Protein AF-A0A4W3GT54-F1 (afdb_monomer_lite)

Sequence (205 aa):
MPGLLLIYSSIFSCVSPTPPCCLQGRFTIAAKHHISIAEIYETELVDVEKAIAHYEQAADYYKGEESNSSANKCLLKVATYAAQLEQYPKAIEIYEQVGTSAMDSPLLKYSAKEYFFKASLCHFCVDMLNAKFAVSKYEEMFPAFSDSRECKLVKKLLDACEEQNVEGYTDAVKEYDSISRLDQWLTTMLLRIKKTIQGEESDLR

Radius of gyration: 20.83 Å; chains: 1; bounding box: 63×29×58 Å

pLDDT: mean 74.89, std 14.96, range [34.09, 90.31]

Structure (mmCIF, N/CA/C/O backbone):
data_AF-A0A4W3GT54-F1
#
_entry.id   AF-A0A4W3GT54-F1
#
loop_
_atom_site.group_PDB
_atom_site.id
_atom_site.type_symbol
_atom_site.label_atom_id
_atom_site.label_alt_id
_atom_site.label_comp_id
_atom_site.label_asym_id
_atom_site.label_entity_id
_atom_site.label_seq_id
_atom_site.pdbx_PDB_ins_code
_atom_site.Cartn_x
_atom_site.Cartn_y
_atom_site.Cartn_z
_atom_site.occupancy
_atom_site.B_iso_or_equiv
_atom_site.auth_seq_id
_atom_site.auth_comp_id
_atom_site.auth_asym_id
_atom_site.auth_atom_id
_atom_site.pdbx_PDB_model_num
ATOM 1 N N . MET A 1 1 ? -7.622 2.009 -37.680 1.00 49.84 1 MET A N 1
ATOM 2 C CA . MET A 1 1 ? -6.858 0.753 -37.516 1.00 49.84 1 MET A CA 1
ATOM 3 C C . MET A 1 1 ? -5.705 0.610 -38.539 1.00 49.84 1 MET A C 1
ATOM 5 O O . MET A 1 1 ? -5.741 -0.311 -39.343 1.00 49.84 1 MET A O 1
ATOM 9 N N . PRO A 1 2 ? -4.690 1.506 -38.546 1.00 44.78 2 PRO A N 1
ATOM 10 C CA . PRO A 1 2 ? -3.356 1.151 -39.074 1.00 44.78 2 PRO A CA 1
ATOM 11 C C . PRO A 1 2 ? -2.157 1.581 -38.188 1.00 44.78 2 PRO A C 1
ATOM 13 O O . PRO A 1 2 ? -1.011 1.424 -38.594 1.00 44.78 2 PRO A O 1
ATOM 16 N N . GLY A 1 3 ? -2.388 2.111 -36.979 1.00 40.22 3 GLY A N 1
ATOM 17 C CA . GLY A 1 3 ? -1.329 2.688 -36.128 1.00 40.22 3 GLY A CA 1
ATOM 18 C C . GLY A 1 3 ? -0.454 1.690 -35.352 1.00 40.22 3 GLY A C 1
ATOM 19 O O . GLY A 1 3 ? 0.675 2.025 -35.010 1.00 40.22 3 GLY A O 1
ATOM 20 N N . LEU A 1 4 ? -0.921 0.459 -35.106 1.00 44.69 4 LEU A N 1
ATOM 21 C CA . LEU A 1 4 ? -0.192 -0.519 -34.277 1.00 44.69 4 LEU A CA 1
ATOM 22 C C . LEU A 1 4 ? 0.917 -1.295 -35.013 1.00 44.69 4 LEU A C 1
ATOM 24 O O . LEU A 1 4 ? 1.769 -1.893 -34.363 1.00 44.69 4 LEU A O 1
ATOM 28 N N . LEU A 1 5 ? 0.951 -1.299 -36.350 1.00 43.69 5 LEU A N 1
ATOM 29 C CA . LEU A 1 5 ? 1.983 -2.049 -37.087 1.00 43.69 5 LEU A CA 1
ATOM 30 C C . LEU A 1 5 ? 3.320 -1.297 -37.214 1.00 43.69 5 LEU A C 1
ATOM 32 O O . LEU A 1 5 ? 4.361 -1.928 -37.395 1.00 43.69 5 LEU A O 1
ATOM 36 N N . LEU A 1 6 ? 3.327 0.034 -37.090 1.00 44.91 6 LEU A N 1
ATOM 37 C CA . LEU A 1 6 ? 4.546 0.836 -37.280 1.00 44.91 6 LEU A CA 1
ATOM 38 C C . LEU A 1 6 ? 5.491 0.801 -36.069 1.00 44.91 6 LEU A C 1
ATOM 40 O O . LEU A 1 6 ? 6.710 0.891 -36.233 1.00 44.91 6 LEU A O 1
ATOM 44 N N . ILE A 1 7 ? 4.951 0.574 -34.870 1.00 51.19 7 ILE A N 1
ATOM 45 C CA . ILE A 1 7 ? 5.757 0.352 -33.660 1.00 51.19 7 ILE A CA 1
ATOM 46 C C . ILE A 1 7 ? 6.496 -0.991 -33.738 1.00 51.19 7 ILE A C 1
ATOM 48 O O . ILE A 1 7 ? 7.686 -1.052 -33.439 1.00 51.19 7 ILE A O 1
ATOM 52 N N . TYR A 1 8 ? 5.846 -2.043 -34.247 1.00 46.09 8 TYR A N 1
ATOM 53 C CA . TYR A 1 8 ? 6.467 -3.365 -34.390 1.00 46.09 8 TYR A CA 1
ATOM 54 C C . TYR A 1 8 ? 7.606 -3.382 -35.425 1.00 46.09 8 TYR A C 1
ATOM 56 O O . TYR A 1 8 ? 8.627 -4.037 -35.218 1.00 46.09 8 TYR A O 1
ATOM 64 N N . SER A 1 9 ? 7.480 -2.608 -36.510 1.00 43.53 9 SER A N 1
ATOM 65 C CA . SER A 1 9 ? 8.521 -2.524 -37.546 1.00 43.53 9 SER A CA 1
ATOM 66 C C . SER A 1 9 ? 9.779 -1.777 -37.092 1.00 43.53 9 SER A C 1
ATOM 68 O O . SER A 1 9 ? 10.861 -2.057 -37.605 1.00 43.53 9 SER A O 1
ATOM 70 N N . SER A 1 10 ? 9.670 -0.850 -36.135 1.00 42.94 10 SER A N 1
ATOM 71 C CA . SER A 1 10 ? 10.832 -0.101 -35.628 1.00 42.94 10 SER A CA 1
ATOM 72 C C . SER A 1 10 ? 11.664 -0.908 -34.623 1.00 42.94 10 SER A C 1
ATOM 74 O O . SER A 1 10 ? 12.845 -0.631 -34.434 1.00 42.94 10 SER A O 1
ATOM 76 N N . ILE A 1 11 ? 11.077 -1.945 -34.017 1.00 48.00 11 ILE A N 1
ATOM 77 C CA . ILE A 1 11 ? 11.748 -2.826 -33.049 1.00 48.00 11 ILE A CA 1
ATOM 78 C C . ILE A 1 11 ? 12.651 -3.852 -33.762 1.00 48.00 11 ILE A C 1
ATOM 80 O O . ILE A 1 11 ? 13.679 -4.261 -33.223 1.00 48.00 11 ILE A O 1
ATOM 84 N N . PHE A 1 12 ? 12.327 -4.234 -35.002 1.00 38.94 12 PHE A N 1
ATOM 85 C CA . PHE A 1 12 ? 13.041 -5.302 -35.712 1.00 38.94 12 PHE A CA 1
ATOM 86 C C . PHE A 1 12 ? 14.372 -4.861 -36.356 1.00 38.94 12 PHE A C 1
ATOM 88 O O . PHE A 1 12 ? 15.206 -5.701 -36.685 1.00 38.94 12 PHE A O 1
ATOM 95 N N . SER A 1 13 ? 14.626 -3.554 -36.490 1.00 37.50 13 SER A N 1
ATOM 96 C CA . SER A 1 13 ? 15.838 -3.042 -37.156 1.00 37.50 13 SER A CA 1
ATOM 97 C C . SER A 1 13 ? 17.106 -3.024 -36.288 1.00 37.50 13 SER A C 1
ATOM 99 O O . SER A 1 13 ? 18.177 -2.705 -36.795 1.00 37.50 13 SER A O 1
ATOM 101 N N . CYS A 1 14 ? 17.032 -3.395 -35.005 1.00 40.72 14 CYS A N 1
ATOM 102 C CA . CYS A 1 14 ? 18.194 -3.411 -34.100 1.00 40.72 14 CYS A CA 1
ATOM 103 C C . CYS A 1 14 ? 18.928 -4.767 -34.025 1.00 40.72 14 CYS A C 1
ATOM 105 O O . CYS A 1 14 ? 19.858 -4.921 -33.229 1.00 40.72 14 CYS A O 1
ATOM 107 N N . VAL A 1 15 ? 18.550 -5.756 -34.846 1.00 46.75 15 VAL A N 1
ATOM 108 C CA . VAL A 1 15 ? 19.217 -7.069 -34.904 1.00 46.75 15 VAL A CA 1
ATOM 109 C C . VAL A 1 15 ? 20.235 -7.098 -36.049 1.00 46.75 15 VAL A C 1
ATOM 111 O O . VAL A 1 15 ? 20.037 -7.742 -37.074 1.00 46.75 15 VAL A O 1
ATOM 114 N N . SER A 1 16 ? 21.366 -6.415 -35.872 1.00 35.72 16 SER A N 1
ATOM 115 C CA . SER A 1 16 ? 22.585 -6.712 -36.639 1.00 35.72 16 SER A CA 1
ATOM 116 C C . SER A 1 16 ? 23.850 -6.565 -35.777 1.00 35.72 16 SER A C 1
ATOM 118 O O . SER A 1 16 ? 23.818 -5.849 -34.772 1.00 35.72 16 SER A O 1
ATOM 120 N N . PRO A 1 17 ? 24.935 -7.302 -36.092 1.00 63.94 17 PRO A N 1
ATOM 121 C CA . PRO A 1 17 ? 25.911 -7.759 -35.103 1.00 63.94 17 PRO A CA 1
ATOM 122 C C . PRO A 1 17 ? 27.222 -6.951 -35.106 1.00 63.94 17 PRO A C 1
ATOM 124 O O . PRO A 1 17 ? 27.783 -6.722 -36.172 1.00 63.94 17 PRO A O 1
ATOM 127 N N . THR A 1 18 ? 27.702 -6.540 -33.918 1.00 36.53 18 THR A N 1
ATOM 128 C CA . THR A 1 18 ? 29.094 -6.186 -33.478 1.00 36.53 18 THR A CA 1
ATOM 129 C C . THR A 1 18 ? 29.015 -5.273 -32.226 1.00 36.53 18 THR A C 1
ATOM 131 O O . THR A 1 18 ? 27.977 -4.632 -32.054 1.00 36.53 18 THR A O 1
ATOM 134 N N . PRO A 1 19 ? 30.049 -5.063 -31.372 1.00 46.09 19 PRO A N 1
ATOM 135 C CA . PRO A 1 19 ? 31.122 -5.895 -30.787 1.00 46.09 19 PRO A CA 1
ATOM 136 C C . PRO A 1 19 ? 30.880 -6.167 -29.253 1.00 46.09 19 PRO A C 1
ATOM 138 O O . PRO A 1 19 ? 29.883 -5.696 -28.702 1.00 46.09 19 PRO A O 1
ATOM 141 N N . PRO A 1 20 ? 31.732 -6.921 -28.511 1.00 47.66 20 PRO A N 1
ATOM 142 C CA . PRO A 1 20 ? 31.372 -7.538 -27.217 1.00 47.66 20 PRO A CA 1
ATOM 143 C C . PRO A 1 20 ? 31.549 -6.656 -25.957 1.00 47.66 20 PRO A C 1
ATOM 145 O O . PRO A 1 20 ? 31.826 -7.175 -24.880 1.00 47.66 20 PRO A O 1
ATOM 148 N N . CYS A 1 21 ? 31.346 -5.337 -26.047 1.00 34.69 21 CYS A N 1
ATOM 149 C CA . CYS A 1 21 ? 31.443 -4.424 -24.888 1.00 34.69 21 CYS A CA 1
ATOM 150 C C . CYS A 1 21 ? 30.111 -3.757 -24.484 1.00 34.69 21 CYS A C 1
ATOM 152 O O . CYS A 1 21 ? 30.090 -2.975 -23.542 1.00 34.69 21 CYS A O 1
ATOM 154 N N . CYS A 1 22 ? 28.994 -4.069 -25.155 1.00 37.41 22 CYS A N 1
ATOM 155 C CA . CYS A 1 22 ? 27.714 -3.356 -24.983 1.00 37.41 22 CYS A CA 1
ATOM 156 C C . CYS A 1 22 ? 26.544 -4.241 -24.503 1.00 37.41 22 CYS A C 1
ATOM 158 O O . CYS A 1 22 ? 25.382 -3.891 -24.710 1.00 37.41 22 CYS A O 1
ATOM 160 N N . LEU A 1 23 ? 26.807 -5.402 -23.892 1.00 44.38 23 LEU A N 1
ATOM 161 C CA . LEU A 1 23 ? 25.734 -6.294 -23.416 1.00 44.38 23 LEU A CA 1
ATOM 162 C C . LEU A 1 23 ? 25.108 -5.846 -22.083 1.00 44.38 23 LEU A C 1
ATOM 164 O O . LEU A 1 23 ? 23.959 -6.186 -21.823 1.00 44.38 23 LEU A O 1
ATOM 168 N N . GLN A 1 24 ? 25.797 -5.009 -21.300 1.00 46.78 24 GLN A N 1
ATOM 169 C CA . GLN A 1 24 ? 25.276 -4.437 -20.047 1.00 46.78 24 GLN A CA 1
ATOM 170 C C . GLN A 1 24 ? 24.216 -3.336 -20.245 1.00 46.78 24 GLN A C 1
ATOM 172 O O . GLN A 1 24 ? 23.637 -2.875 -19.275 1.00 46.78 24 GLN A O 1
ATOM 177 N N . GLY A 1 25 ? 23.953 -2.893 -21.481 1.00 50.66 25 GLY A N 1
ATOM 178 C CA . GLY A 1 25 ? 22.997 -1.812 -21.761 1.00 50.66 25 GLY A CA 1
ATOM 179 C C . GLY A 1 25 ? 21.639 -2.260 -22.312 1.00 50.66 25 GLY A C 1
ATOM 180 O O . GLY A 1 25 ? 20.758 -1.423 -22.482 1.00 50.66 25 GLY A O 1
ATOM 181 N N . ARG A 1 26 ? 21.450 -3.546 -22.643 1.00 57.22 26 ARG A N 1
ATOM 182 C CA . ARG A 1 26 ? 20.232 -4.015 -23.339 1.00 57.22 26 ARG A CA 1
ATOM 183 C C . ARG A 1 26 ? 19.066 -4.325 -22.401 1.00 57.22 26 ARG A C 1
ATOM 185 O O . ARG A 1 26 ? 17.921 -4.134 -22.808 1.00 57.22 26 ARG A O 1
ATOM 192 N N . PHE A 1 27 ? 19.334 -4.752 -21.168 1.00 65.88 27 PHE A N 1
ATOM 193 C CA . PHE A 1 27 ? 18.278 -5.092 -20.212 1.00 65.88 27 PHE A CA 1
ATOM 194 C C . PHE A 1 27 ? 17.582 -3.834 -19.673 1.00 65.88 27 PHE A C 1
ATOM 196 O O . PHE A 1 27 ? 16.354 -3.792 -19.693 1.00 65.88 27 PHE A O 1
ATOM 203 N N . THR A 1 28 ? 18.319 -2.749 -19.385 1.00 70.88 28 THR A N 1
ATOM 204 C CA . THR A 1 28 ? 17.683 -1.472 -18.995 1.00 70.88 28 THR A CA 1
ATOM 205 C C . THR A 1 28 ? 16.741 -0.911 -20.062 1.00 70.88 28 THR A C 1
ATOM 207 O O . THR A 1 28 ? 15.716 -0.311 -19.734 1.00 70.88 28 THR A O 1
ATOM 210 N N . ILE A 1 29 ? 17.075 -1.075 -21.346 1.00 79.19 29 ILE A N 1
ATOM 211 C CA . ILE A 1 29 ? 16.251 -0.601 -22.465 1.00 79.19 29 ILE A CA 1
ATOM 212 C C . ILE A 1 29 ? 14.999 -1.473 -22.594 1.00 79.19 29 ILE A C 1
ATOM 214 O O . ILE A 1 29 ? 13.896 -0.940 -22.683 1.00 79.19 29 ILE A O 1
ATOM 218 N N . ALA A 1 30 ? 15.147 -2.798 -22.523 1.00 78.69 30 ALA A N 1
ATOM 219 C CA . ALA A 1 30 ? 14.015 -3.723 -22.514 1.00 78.69 30 ALA A CA 1
ATOM 220 C C . ALA A 1 30 ? 13.066 -3.459 -21.330 1.00 78.69 30 ALA A C 1
ATOM 222 O O . ALA A 1 30 ? 11.857 -3.360 -21.526 1.00 78.69 30 ALA A O 1
ATOM 223 N N . ALA A 1 31 ? 13.602 -3.247 -20.124 1.00 82.31 31 ALA A N 1
ATOM 224 C CA . ALA A 1 31 ? 12.818 -2.927 -18.932 1.00 82.31 31 ALA A CA 1
ATOM 225 C C . ALA A 1 31 ? 12.032 -1.615 -19.091 1.00 82.31 31 ALA A C 1
ATOM 227 O O . ALA A 1 31 ? 10.847 -1.558 -18.765 1.00 82.31 31 ALA A O 1
ATOM 228 N N . LYS A 1 32 ? 12.651 -0.578 -19.671 1.00 85.12 32 LYS A N 1
ATOM 229 C CA . LYS A 1 32 ? 11.961 0.682 -19.998 1.00 85.12 32 LYS A CA 1
ATOM 230 C C . LYS A 1 32 ? 10.831 0.476 -21.002 1.00 85.12 32 LYS A C 1
ATOM 232 O O . LYS A 1 32 ? 9.766 1.052 -20.820 1.00 85.12 32 LYS A O 1
ATOM 237 N N . HIS A 1 33 ? 11.030 -0.358 -22.024 1.00 85.88 33 HIS A N 1
ATOM 238 C CA . HIS A 1 33 ? 9.958 -0.691 -22.962 1.00 85.88 33 HIS A CA 1
ATOM 239 C C . HIS A 1 33 ? 8.799 -1.406 -22.267 1.00 85.88 33 HIS A C 1
ATOM 241 O O . HIS A 1 33 ? 7.652 -1.056 -22.520 1.00 85.88 33 HIS A O 1
ATOM 247 N N . HIS A 1 34 ? 9.076 -2.342 -21.355 1.00 87.56 34 HIS A N 1
ATOM 248 C CA . HIS A 1 34 ? 8.033 -2.992 -20.561 1.00 87.56 34 HIS A CA 1
ATOM 249 C C . HIS A 1 34 ? 7.261 -2.007 -19.673 1.00 87.56 34 HIS A C 1
ATOM 251 O O . HIS A 1 34 ? 6.037 -2.099 -19.621 1.00 87.56 34 HIS A O 1
ATOM 257 N N . ILE A 1 35 ? 7.937 -1.032 -19.050 1.00 88.25 35 ILE A N 1
ATOM 258 C CA . ILE A 1 35 ? 7.269 0.048 -18.305 1.00 88.25 35 ILE A CA 1
ATOM 259 C C . ILE A 1 35 ? 6.364 0.866 -19.229 1.00 88.25 35 ILE A C 1
ATOM 261 O O . ILE A 1 35 ? 5.185 1.013 -18.937 1.00 88.25 35 ILE A O 1
ATOM 265 N N . SER A 1 36 ? 6.879 1.350 -20.363 1.00 87.50 36 SER A N 1
ATOM 266 C CA . SER A 1 36 ? 6.082 2.173 -21.282 1.00 87.50 36 SER A CA 1
ATOM 267 C C . SER A 1 36 ? 4.884 1.415 -21.853 1.00 87.50 36 SER A C 1
ATOM 269 O O . SER A 1 36 ? 3.812 1.988 -22.016 1.00 87.50 36 SER A O 1
ATOM 271 N N . ILE A 1 37 ? 5.041 0.117 -22.128 1.00 87.25 37 ILE A N 1
ATOM 272 C CA . ILE A 1 37 ? 3.934 -0.754 -22.529 1.00 87.25 37 ILE A CA 1
ATOM 273 C C . ILE A 1 37 ? 2.890 -0.830 -21.407 1.00 87.25 37 ILE A C 1
ATOM 275 O O . ILE A 1 37 ? 1.699 -0.705 -21.680 1.00 87.25 37 ILE A O 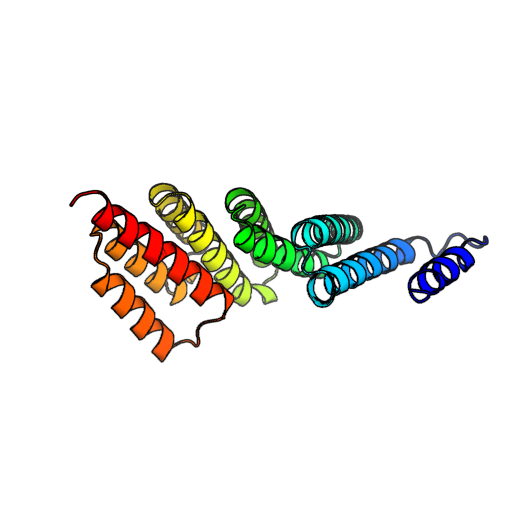1
ATOM 279 N N . ALA A 1 38 ? 3.314 -0.994 -20.152 1.00 86.44 38 ALA A N 1
ATOM 280 C CA . ALA A 1 38 ? 2.403 -1.027 -19.015 1.00 86.44 38 ALA A CA 1
ATOM 281 C C . ALA A 1 38 ? 1.667 0.314 -18.811 1.00 86.44 38 ALA A C 1
ATOM 283 O O . ALA A 1 38 ? 0.453 0.300 -18.629 1.00 86.44 38 ALA A O 1
ATOM 284 N N . GLU A 1 39 ? 2.346 1.456 -18.965 1.00 85.38 39 GLU A N 1
ATOM 285 C CA . GLU A 1 39 ? 1.735 2.798 -18.908 1.00 85.38 39 GLU A CA 1
ATOM 286 C C . GLU A 1 39 ? 0.672 3.010 -20.005 1.00 85.38 39 GLU A C 1
ATOM 288 O O . GLU A 1 39 ? -0.360 3.648 -19.773 1.00 85.38 39 GLU A O 1
ATOM 293 N N . ILE A 1 40 ? 0.883 2.435 -21.194 1.00 87.81 40 ILE A N 1
ATOM 294 C CA . ILE A 1 40 ? -0.113 2.421 -22.275 1.00 87.81 40 ILE A CA 1
ATOM 295 C C . ILE A 1 40 ? -1.318 1.559 -21.884 1.00 87.81 40 ILE A C 1
ATOM 297 O O . ILE A 1 40 ? -2.458 1.991 -22.051 1.00 87.81 40 ILE A O 1
ATOM 301 N N . TYR A 1 41 ? -1.094 0.364 -21.328 1.00 84.44 41 TYR A N 1
ATOM 302 C CA . TYR A 1 41 ? -2.190 -0.491 -20.858 1.00 84.44 41 TYR A CA 1
ATOM 303 C C . TYR A 1 41 ? -3.013 0.173 -19.748 1.00 84.44 41 TYR A C 1
ATOM 305 O O . TYR A 1 41 ? -4.230 0.004 -19.724 1.00 84.44 41 TYR A O 1
ATOM 313 N N . GLU A 1 42 ? -2.381 0.967 -18.881 1.00 77.69 42 GLU A N 1
ATOM 314 C CA . GLU A 1 42 ? -3.068 1.768 -17.862 1.00 77.69 42 GLU A CA 1
ATOM 315 C C . GLU A 1 42 ? -3.935 2.877 -18.470 1.00 77.69 42 GLU A C 1
ATOM 317 O O . GLU A 1 42 ? -5.064 3.086 -18.027 1.00 77.69 42 GLU A O 1
ATOM 322 N N . THR A 1 43 ? -3.408 3.597 -19.463 1.00 78.81 43 THR A N 1
ATOM 323 C CA . THR A 1 43 ? -4.022 4.839 -19.959 1.00 78.81 43 THR A CA 1
ATOM 324 C C . THR A 1 43 ? -5.031 4.594 -21.081 1.00 78.81 43 THR A C 1
ATOM 326 O O . THR A 1 43 ? -6.073 5.243 -21.124 1.00 78.81 43 THR A O 1
ATOM 329 N N . GLU A 1 44 ? -4.727 3.680 -22.006 1.00 74.88 44 GLU A N 1
ATOM 330 C CA . GLU A 1 44 ? -5.498 3.489 -23.242 1.00 74.88 44 GLU A CA 1
ATOM 331 C C . GLU A 1 44 ? -6.457 2.296 -23.180 1.00 74.88 44 GLU A C 1
ATOM 333 O O . GLU A 1 44 ? -7.544 2.359 -23.752 1.00 74.88 44 GLU A O 1
ATOM 338 N N . LEU A 1 45 ? -6.067 1.207 -22.509 1.00 65.31 45 LEU A N 1
ATOM 339 C CA . LEU A 1 45 ? -6.814 -0.060 -22.532 1.00 65.31 45 LEU A CA 1
ATOM 340 C C . LEU A 1 45 ? -7.494 -0.389 -21.195 1.00 65.31 45 LEU A C 1
ATOM 342 O O . LEU A 1 45 ? -8.410 -1.204 -21.172 1.00 65.31 45 LEU A O 1
ATOM 346 N N . VAL A 1 46 ? -7.077 0.261 -20.100 1.00 73.94 46 VAL A N 1
ATOM 347 C CA . VAL A 1 46 ? -7.561 0.040 -18.720 1.00 73.94 46 VAL A CA 1
ATOM 348 C C . VAL A 1 46 ? -7.468 -1.443 -18.298 1.00 73.94 46 VAL A C 1
ATOM 350 O O . VAL A 1 46 ? -8.156 -1.910 -17.394 1.00 73.94 46 VAL A O 1
ATOM 353 N N . ASP A 1 47 ? -6.570 -2.201 -18.934 1.00 80.81 47 ASP A N 1
ATOM 354 C CA . ASP A 1 47 ? -6.309 -3.616 -18.656 1.00 80.81 47 ASP A CA 1
ATOM 355 C C . ASP A 1 47 ? -5.243 -3.732 -17.552 1.00 80.81 47 ASP A C 1
ATOM 357 O O . ASP A 1 47 ? -4.053 -3.955 -17.802 1.00 80.81 47 ASP A O 1
ATOM 361 N N . VAL A 1 48 ? -5.676 -3.570 -16.301 1.00 81.19 48 VAL A N 1
ATOM 362 C CA . VAL A 1 48 ? -4.788 -3.524 -15.125 1.00 81.19 48 VAL A CA 1
ATOM 363 C C . VAL A 1 48 ? -4.044 -4.850 -14.902 1.00 81.19 48 VAL A C 1
ATOM 365 O O . VAL A 1 48 ? -2.880 -4.852 -14.504 1.00 81.19 48 VAL A O 1
ATOM 368 N N . GLU A 1 49 ? -4.664 -5.987 -15.220 1.00 84.19 49 GLU A N 1
ATOM 369 C CA . GLU A 1 49 ? -4.061 -7.320 -15.061 1.00 84.19 49 GLU A CA 1
ATOM 370 C C . GLU A 1 49 ? -2.827 -7.525 -15.952 1.00 84.19 49 GLU A C 1
ATOM 372 O O . GLU A 1 49 ? -1.796 -8.031 -15.505 1.00 84.19 49 GLU A O 1
ATOM 377 N N . LYS A 1 50 ? -2.898 -7.090 -17.216 1.00 84.69 50 LYS A N 1
ATOM 378 C CA . LYS A 1 50 ? -1.766 -7.191 -18.151 1.00 84.69 50 LYS A CA 1
ATOM 379 C C . LYS A 1 50 ? -0.670 -6.187 -17.816 1.00 84.69 50 LYS A C 1
ATOM 381 O O . LYS A 1 50 ? 0.510 -6.512 -17.948 1.00 84.69 50 LYS A O 1
ATOM 386 N N . ALA A 1 51 ? -1.046 -4.994 -17.350 1.00 85.56 51 ALA A N 1
ATOM 387 C CA . ALA A 1 51 ? -0.088 -3.995 -16.893 1.00 85.56 51 ALA A CA 1
ATOM 388 C C . ALA A 1 51 ? 0.768 -4.535 -15.732 1.00 85.56 51 ALA A C 1
ATOM 390 O O . ALA A 1 51 ? 1.990 -4.403 -15.764 1.00 85.56 51 ALA A O 1
ATOM 391 N N . ILE A 1 52 ? 0.153 -5.217 -14.758 1.00 88.50 52 ILE A N 1
ATOM 392 C CA . ILE A 1 52 ? 0.848 -5.871 -13.633 1.00 88.50 52 ILE A CA 1
ATOM 393 C C . ILE A 1 52 ? 1.901 -6.862 -14.131 1.00 88.50 52 ILE A C 1
ATOM 395 O O . ILE A 1 52 ? 3.053 -6.767 -13.715 1.00 88.50 52 ILE A O 1
ATOM 399 N N . ALA A 1 53 ? 1.542 -7.757 -15.056 1.00 88.56 53 ALA A N 1
ATOM 400 C CA . ALA A 1 53 ? 2.476 -8.752 -15.584 1.00 88.56 53 ALA A CA 1
ATOM 401 C C . ALA A 1 53 ? 3.696 -8.102 -16.264 1.00 88.56 53 ALA A C 1
ATOM 403 O O . ALA A 1 53 ? 4.834 -8.529 -16.060 1.00 88.56 53 ALA A O 1
ATOM 404 N N . HIS A 1 54 ? 3.480 -7.029 -17.032 1.00 89.38 54 HIS A N 1
ATOM 405 C CA . HIS A 1 54 ? 4.570 -6.281 -17.660 1.00 89.38 54 HIS A CA 1
ATOM 406 C C . HIS A 1 54 ? 5.434 -5.516 -16.649 1.00 89.38 54 HIS A C 1
ATOM 408 O O . HIS A 1 54 ? 6.656 -5.478 -16.808 1.00 89.38 54 HIS A O 1
ATOM 414 N N . TYR A 1 55 ? 4.841 -4.957 -15.593 1.00 89.94 55 TYR A N 1
ATOM 415 C CA . TYR A 1 55 ? 5.591 -4.309 -14.518 1.00 89.94 55 TYR A CA 1
ATOM 416 C C . TYR A 1 55 ? 6.396 -5.295 -13.664 1.00 89.94 55 TYR A C 1
ATOM 418 O O . TYR A 1 55 ? 7.515 -4.969 -13.272 1.00 89.94 55 TYR A O 1
ATOM 426 N N . GLU A 1 56 ? 5.870 -6.492 -13.391 1.00 89.12 56 GLU A N 1
ATOM 427 C CA . GLU A 1 56 ? 6.611 -7.559 -12.705 1.00 89.12 56 GLU A CA 1
ATOM 428 C C . GLU A 1 56 ? 7.818 -7.998 -13.530 1.00 89.12 56 GLU A C 1
ATOM 430 O O . GLU A 1 56 ? 8.926 -8.099 -13.007 1.00 89.12 56 GLU A O 1
ATOM 435 N N . GLN A 1 57 ? 7.629 -8.169 -14.840 1.00 88.19 57 GLN A N 1
ATOM 436 C CA . GLN A 1 57 ? 8.721 -8.521 -15.737 1.00 88.19 57 GLN A CA 1
ATOM 437 C C . GLN A 1 57 ? 9.777 -7.405 -15.816 1.00 88.19 57 GLN A C 1
ATOM 439 O O . GLN A 1 57 ? 10.974 -7.681 -15.778 1.00 88.19 57 GLN A O 1
ATOM 444 N N . ALA A 1 58 ? 9.356 -6.136 -15.851 1.00 87.00 58 ALA A N 1
ATOM 445 C CA . ALA A 1 58 ? 10.274 -5.001 -15.765 1.00 87.00 58 ALA A CA 1
ATOM 446 C C . ALA A 1 58 ? 11.055 -4.984 -14.439 1.00 87.00 58 ALA A C 1
ATOM 448 O O . ALA A 1 58 ? 12.253 -4.698 -14.436 1.00 87.00 58 ALA A O 1
ATOM 449 N N . ALA A 1 59 ? 10.402 -5.306 -13.318 1.00 87.94 59 ALA A N 1
ATOM 450 C CA . ALA A 1 59 ? 11.043 -5.367 -12.008 1.00 87.94 59 ALA A CA 1
ATOM 451 C C . ALA A 1 59 ? 12.107 -6.475 -11.930 1.00 87.94 59 ALA A C 1
ATOM 453 O O . ALA A 1 59 ? 13.179 -6.232 -11.376 1.00 87.94 59 ALA A O 1
ATOM 454 N N . ASP A 1 60 ? 11.849 -7.647 -12.519 1.00 88.06 60 ASP A N 1
ATOM 455 C CA . ASP A 1 60 ? 12.818 -8.749 -12.588 1.00 88.06 60 ASP A CA 1
ATOM 456 C C . ASP A 1 60 ? 14.068 -8.358 -13.394 1.00 88.06 60 ASP A C 1
ATOM 458 O O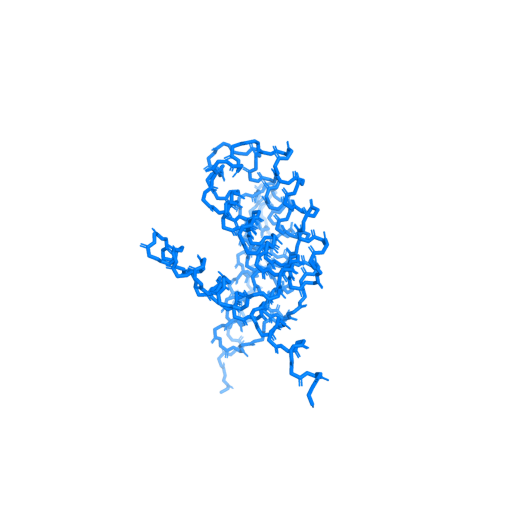 . ASP A 1 60 ? 15.193 -8.534 -12.920 1.00 88.06 60 ASP A O 1
ATOM 462 N N . TYR A 1 61 ? 13.885 -7.692 -14.543 1.00 87.44 61 TYR A N 1
ATOM 463 C CA . TYR A 1 61 ? 15.004 -7.150 -15.320 1.00 87.44 61 TYR A CA 1
ATOM 464 C C . TYR A 1 61 ? 15.845 -6.150 -14.512 1.00 87.44 61 TYR A C 1
ATOM 466 O O . TYR A 1 61 ? 17.071 -6.255 -14.500 1.00 87.44 61 TYR A O 1
ATOM 474 N N . TYR A 1 62 ? 15.213 -5.220 -13.782 1.00 86.81 62 TYR A N 1
ATOM 475 C CA . TYR A 1 62 ? 15.948 -4.272 -12.934 1.00 86.81 62 TYR A CA 1
ATOM 476 C C . TYR A 1 62 ? 16.658 -4.934 -11.754 1.00 86.81 62 TYR A C 1
ATOM 478 O O . TYR A 1 62 ? 17.723 -4.466 -11.349 1.00 86.81 62 TYR A O 1
ATOM 486 N N . LYS A 1 63 ? 16.089 -6.010 -11.204 1.00 84.44 63 LYS A N 1
ATOM 487 C CA . LYS A 1 63 ? 16.706 -6.781 -10.124 1.00 84.44 63 LYS A CA 1
ATOM 488 C C . LYS A 1 63 ? 17.938 -7.543 -10.616 1.00 84.44 63 LYS A C 1
ATOM 490 O O . LYS A 1 63 ? 18.944 -7.563 -9.914 1.00 84.44 63 LYS A O 1
ATOM 495 N N . GLY A 1 64 ? 17.888 -8.096 -11.830 1.00 83.62 64 GLY A N 1
ATOM 496 C CA . GLY A 1 64 ? 19.028 -8.755 -12.478 1.00 83.62 64 GLY A CA 1
ATOM 497 C C . GLY A 1 64 ? 20.193 -7.813 -12.803 1.00 83.62 64 GLY A C 1
ATOM 498 O O . GLY A 1 64 ? 21.341 -8.245 -12.819 1.00 83.62 64 GLY A O 1
ATOM 499 N N . GLU A 1 65 ? 19.916 -6.524 -13.010 1.00 79.62 65 GLU A N 1
ATOM 500 C CA . GLU A 1 65 ? 20.930 -5.475 -13.214 1.00 79.62 65 GLU A CA 1
ATOM 501 C C . GLU A 1 65 ? 21.364 -4.769 -11.912 1.00 79.62 65 GLU A C 1
ATOM 503 O O . GLU A 1 65 ? 22.016 -3.728 -11.967 1.00 79.62 65 GLU A O 1
ATOM 508 N N . GLU A 1 66 ? 20.976 -5.290 -10.740 1.00 76.94 66 GLU A N 1
ATOM 509 C CA . GLU A 1 66 ? 21.258 -4.715 -9.409 1.00 76.94 66 GLU A CA 1
ATOM 510 C C . GLU A 1 66 ? 20.696 -3.288 -9.196 1.00 76.94 66 GLU A C 1
ATOM 512 O O . GLU A 1 66 ? 21.029 -2.590 -8.233 1.00 76.94 66 GLU A O 1
ATOM 517 N N . SER A 1 67 ? 19.765 -2.846 -10.051 1.00 78.25 67 SER A N 1
ATOM 518 C CA . SER A 1 67 ? 19.122 -1.529 -9.976 1.00 78.25 67 SER A CA 1
ATOM 519 C C . SER A 1 67 ? 17.911 -1.544 -9.036 1.00 78.25 67 SER A C 1
ATOM 521 O O . SER A 1 67 ? 16.756 -1.383 -9.443 1.00 78.25 67 SER A O 1
ATOM 523 N N . ASN A 1 68 ? 18.179 -1.702 -7.738 1.00 80.25 68 ASN A N 1
ATOM 524 C CA . ASN A 1 68 ? 17.146 -1.822 -6.701 1.00 80.25 68 ASN A CA 1
ATOM 525 C C . ASN A 1 68 ? 16.187 -0.617 -6.645 1.00 80.25 68 ASN A C 1
ATOM 527 O O . ASN A 1 68 ? 14.984 -0.783 -6.458 1.00 80.25 68 ASN A O 1
ATOM 531 N N . SER A 1 69 ? 16.674 0.607 -6.870 1.00 82.25 69 SER A N 1
ATOM 532 C CA . SER A 1 69 ? 15.824 1.808 -6.837 1.00 82.25 69 SER A CA 1
ATOM 533 C C . SER A 1 69 ? 14.751 1.812 -7.935 1.00 82.25 69 SER A C 1
ATOM 535 O O . SER A 1 69 ? 13.608 2.194 -7.682 1.00 82.25 69 SER A O 1
ATOM 537 N N . SER A 1 70 ? 15.101 1.367 -9.147 1.00 84.19 70 SER A N 1
ATOM 538 C CA . SER A 1 70 ? 14.170 1.296 -10.283 1.00 84.19 70 SER A CA 1
ATOM 539 C C . SER A 1 70 ? 13.201 0.123 -10.137 1.00 84.19 70 SER A C 1
ATOM 541 O O . SER A 1 70 ? 12.007 0.279 -10.404 1.00 84.19 70 SER A O 1
ATOM 543 N N . ALA A 1 71 ? 13.695 -1.018 -9.640 1.00 86.94 71 ALA A N 1
ATOM 544 C CA . ALA A 1 71 ? 12.869 -2.178 -9.317 1.00 86.94 71 ALA A CA 1
ATOM 545 C C . ALA A 1 71 ? 11.786 -1.813 -8.290 1.00 86.94 71 ALA A C 1
ATOM 547 O O . ALA A 1 71 ? 10.606 -2.054 -8.536 1.00 86.94 71 ALA A O 1
ATOM 548 N N . ASN A 1 72 ? 12.156 -1.123 -7.205 1.00 87.25 72 ASN A N 1
ATOM 549 C CA . ASN A 1 72 ? 11.213 -0.680 -6.176 1.00 87.25 72 ASN A CA 1
ATOM 550 C C . ASN A 1 72 ? 10.108 0.214 -6.752 1.00 87.25 72 ASN A C 1
ATOM 552 O O . ASN A 1 72 ? 8.940 0.046 -6.412 1.00 87.25 72 ASN A O 1
ATOM 556 N N . LYS A 1 73 ? 10.436 1.124 -7.678 1.00 86.94 73 LYS A N 1
ATOM 557 C CA . LYS A 1 73 ? 9.430 1.976 -8.331 1.00 86.94 73 LYS A CA 1
ATOM 558 C C . LYS A 1 73 ? 8.402 1.157 -9.124 1.00 86.94 73 LYS A C 1
ATOM 560 O O . LYS A 1 73 ? 7.212 1.458 -9.054 1.00 86.94 73 LYS A O 1
ATOM 565 N N . CYS A 1 74 ? 8.850 0.129 -9.846 1.00 89.12 74 CYS A N 1
ATOM 566 C CA . CYS A 1 74 ? 7.970 -0.766 -10.602 1.00 89.12 74 CYS A CA 1
ATOM 567 C C . CYS A 1 74 ? 7.116 -1.622 -9.659 1.00 89.12 74 CYS A C 1
ATOM 569 O O . CYS A 1 74 ? 5.898 -1.664 -9.799 1.00 89.12 74 CYS A O 1
ATOM 571 N N . LEU A 1 75 ? 7.733 -2.224 -8.640 1.00 89.56 75 LEU A N 1
ATOM 572 C CA . LEU A 1 75 ? 7.056 -3.047 -7.634 1.00 89.56 75 LEU A CA 1
ATOM 573 C C . LEU A 1 75 ? 5.960 -2.276 -6.885 1.00 89.56 75 LEU A C 1
ATOM 575 O O . LEU A 1 75 ? 4.874 -2.801 -6.661 1.00 89.56 75 LEU A O 1
ATOM 579 N N . LEU A 1 76 ? 6.185 -1.001 -6.564 1.00 88.81 76 LEU A N 1
ATOM 580 C CA . LEU A 1 76 ? 5.160 -0.164 -5.933 1.00 88.81 76 LEU A CA 1
ATOM 581 C C . LEU A 1 76 ? 3.939 0.049 -6.835 1.00 88.81 76 LEU A C 1
ATOM 583 O O . LEU A 1 76 ? 2.811 0.080 -6.336 1.00 88.81 76 LEU A O 1
ATOM 587 N N . LYS A 1 77 ? 4.141 0.174 -8.152 1.00 88.88 77 LYS A N 1
ATOM 588 C CA . LYS A 1 77 ? 3.044 0.230 -9.127 1.00 88.88 77 LYS A CA 1
ATOM 589 C C . LYS A 1 77 ? 2.295 -1.101 -9.173 1.00 88.88 77 LYS A C 1
ATOM 591 O O . LYS A 1 77 ? 1.079 -1.090 -9.004 1.00 88.88 77 LYS A O 1
ATOM 596 N N . VAL A 1 78 ? 3.014 -2.225 -9.269 1.00 89.88 78 VAL A N 1
ATOM 597 C CA . VAL A 1 78 ? 2.437 -3.583 -9.194 1.00 89.88 78 VAL A CA 1
ATOM 598 C C . VAL A 1 78 ? 1.555 -3.730 -7.956 1.00 89.88 78 VAL A C 1
ATOM 600 O O . VAL A 1 78 ? 0.397 -4.108 -8.081 1.00 89.88 78 VAL A O 1
ATOM 603 N N . ALA A 1 79 ? 2.060 -3.370 -6.775 1.00 90.31 79 ALA A N 1
ATOM 604 C CA . ALA A 1 79 ? 1.324 -3.500 -5.521 1.00 90.31 79 ALA A CA 1
ATOM 605 C C . ALA A 1 79 ? 0.076 -2.598 -5.471 1.00 90.31 79 ALA A C 1
ATOM 607 O O . ALA A 1 79 ? -0.986 -3.022 -5.018 1.00 90.31 79 ALA A O 1
ATOM 608 N N . THR A 1 80 ? 0.170 -1.377 -6.007 1.00 87.69 80 THR A N 1
ATOM 609 C CA . THR A 1 80 ? -0.959 -0.431 -6.089 1.00 87.69 80 THR A CA 1
ATOM 610 C C . THR A 1 80 ? -2.076 -0.965 -6.993 1.00 87.69 80 THR A C 1
ATOM 612 O O . THR A 1 80 ? -3.259 -0.790 -6.692 1.00 87.69 80 THR A O 1
ATOM 615 N N . TYR A 1 81 ? -1.715 -1.625 -8.095 1.00 86.69 81 TYR A N 1
ATOM 616 C CA . TYR A 1 81 ? -2.660 -2.240 -9.029 1.00 86.69 81 TYR A CA 1
ATOM 617 C C . TYR A 1 81 ? -3.215 -3.569 -8.511 1.00 86.69 81 TYR A C 1
ATOM 619 O O . TYR A 1 81 ? -4.422 -3.788 -8.581 1.00 86.69 81 TYR A O 1
ATOM 627 N N . ALA A 1 82 ? -2.380 -4.403 -7.890 1.00 86.94 82 ALA A N 1
ATOM 628 C CA . ALA A 1 82 ? -2.809 -5.632 -7.225 1.00 86.94 82 ALA A CA 1
ATOM 629 C C . ALA A 1 82 ? -3.835 -5.342 -6.118 1.00 86.94 82 ALA A C 1
ATOM 631 O O . ALA A 1 82 ? -4.847 -6.029 -6.014 1.00 86.94 82 ALA A O 1
ATOM 632 N N . ALA A 1 83 ? -3.630 -4.266 -5.351 1.00 84.56 83 ALA A N 1
ATOM 633 C CA . ALA A 1 83 ? -4.582 -3.806 -4.346 1.00 84.56 83 ALA A CA 1
ATOM 634 C C . ALA A 1 83 ? -5.933 -3.374 -4.956 1.00 84.56 83 ALA A C 1
ATOM 636 O O . ALA A 1 83 ? -6.988 -3.600 -4.362 1.00 84.56 83 ALA A O 1
ATOM 637 N N . GLN A 1 84 ? -5.935 -2.780 -6.154 1.00 82.75 84 GLN A N 1
ATOM 638 C CA . GLN A 1 84 ? -7.176 -2.422 -6.850 1.00 82.75 84 GLN A CA 1
ATOM 639 C C . GLN A 1 84 ? -7.945 -3.654 -7.332 1.00 82.75 84 GLN A C 1
ATOM 641 O O . GLN A 1 84 ? -9.165 -3.664 -7.175 1.00 82.75 84 GLN A O 1
ATOM 646 N N . LEU A 1 85 ? -7.234 -4.680 -7.809 1.00 83.38 85 LEU A N 1
ATOM 647 C CA . LEU A 1 85 ? -7.765 -5.983 -8.233 1.00 83.38 85 LEU A CA 1
ATOM 648 C C . LEU A 1 85 ? -8.102 -6.940 -7.074 1.00 83.38 85 LEU A C 1
ATOM 650 O O . LEU A 1 85 ? -8.314 -8.125 -7.306 1.00 83.38 85 LEU A O 1
ATOM 654 N N . GLU A 1 86 ? -8.096 -6.452 -5.830 1.00 80.75 86 GLU A N 1
ATOM 655 C CA . GLU A 1 86 ? -8.414 -7.234 -4.621 1.00 80.75 86 GLU A CA 1
ATOM 656 C C . GLU A 1 86 ? -7.433 -8.392 -4.338 1.00 80.75 86 GLU A C 1
ATOM 658 O O . GLU A 1 86 ? -7.660 -9.224 -3.462 1.00 80.75 86 GLU A O 1
ATOM 663 N N . GLN A 1 87 ? -6.270 -8.404 -4.996 1.00 84.12 87 GLN A N 1
ATOM 664 C CA . GLN A 1 87 ? -5.164 -9.322 -4.715 1.00 84.12 87 GLN A CA 1
ATOM 665 C C . GLN A 1 87 ? -4.293 -8.790 -3.566 1.00 84.12 87 GLN A C 1
ATOM 667 O O . GLN A 1 87 ? -3.087 -8.567 -3.708 1.00 84.12 87 GLN A O 1
ATOM 672 N N . TYR A 1 88 ? -4.911 -8.581 -2.403 1.00 83.81 88 TYR A N 1
ATOM 673 C CA . TYR A 1 88 ? -4.240 -8.102 -1.193 1.00 83.81 88 TYR A CA 1
ATOM 674 C C . TYR A 1 88 ? -3.022 -8.939 -0.751 1.00 83.81 88 TYR A C 1
ATOM 676 O O . TYR A 1 88 ? -2.000 -8.314 -0.460 1.00 83.81 88 TYR A O 1
ATOM 684 N N . PRO A 1 89 ? -3.037 -10.296 -0.737 1.00 84.62 89 PRO A N 1
ATOM 685 C CA . PRO A 1 89 ? -1.874 -11.076 -0.292 1.00 84.62 89 PRO A CA 1
ATOM 686 C C . PRO A 1 89 ? -0.632 -10.819 -1.153 1.00 84.62 89 PRO A C 1
ATOM 688 O O . PRO A 1 89 ? 0.450 -10.589 -0.623 1.00 84.62 89 PRO A O 1
ATOM 691 N N . LYS A 1 90 ? -0.800 -10.733 -2.478 1.00 86.62 90 LYS A N 1
ATOM 692 C CA . LYS A 1 90 ? 0.302 -10.430 -3.399 1.00 86.62 90 LYS A CA 1
ATOM 693 C C . LYS A 1 90 ? 0.852 -9.017 -3.179 1.00 86.62 90 LYS A C 1
ATOM 695 O O . LYS A 1 90 ? 2.062 -8.808 -3.190 1.00 86.62 90 LYS A O 1
ATOM 700 N N . ALA A 1 91 ? -0.027 -8.035 -2.961 1.00 87.12 91 ALA A N 1
ATOM 701 C CA . ALA A 1 91 ? 0.390 -6.659 -2.689 1.00 87.12 91 ALA A CA 1
ATOM 702 C C . ALA A 1 91 ? 1.182 -6.544 -1.374 1.00 87.12 91 ALA A C 1
ATOM 704 O O . ALA A 1 91 ? 2.161 -5.801 -1.319 1.00 87.12 91 ALA A O 1
ATOM 705 N N . ILE A 1 92 ? 0.779 -7.287 -0.339 1.00 88.38 92 ILE A N 1
ATOM 706 C CA . ILE A 1 92 ? 1.457 -7.340 0.961 1.00 88.38 92 ILE A CA 1
ATOM 707 C C . ILE A 1 92 ? 2.901 -7.810 0.804 1.00 88.38 92 ILE A C 1
ATOM 709 O O . ILE A 1 92 ? 3.812 -7.105 1.235 1.00 88.38 92 ILE A O 1
ATOM 713 N N . GLU A 1 93 ? 3.113 -8.956 0.150 1.00 88.31 93 GLU A N 1
ATOM 714 C CA . GLU A 1 93 ? 4.455 -9.522 -0.027 1.00 88.31 93 GLU A CA 1
ATOM 715 C C . GLU A 1 93 ? 5.382 -8.528 -0.733 1.00 88.31 93 GLU A C 1
ATOM 717 O O . GLU A 1 93 ? 6.522 -8.312 -0.319 1.00 88.31 93 GLU A O 1
ATOM 722 N N . ILE A 1 94 ? 4.867 -7.850 -1.763 1.00 90.19 94 ILE A N 1
ATOM 723 C CA . ILE A 1 94 ? 5.619 -6.840 -2.507 1.00 90.19 94 ILE A CA 1
ATOM 724 C C . ILE A 1 94 ? 5.932 -5.620 -1.627 1.00 90.19 94 ILE A C 1
ATOM 726 O O . ILE A 1 94 ? 7.065 -5.133 -1.641 1.00 90.19 94 ILE A O 1
ATOM 730 N N . TYR A 1 95 ? 4.971 -5.115 -0.845 1.00 89.25 95 TYR A N 1
ATOM 731 C CA . TYR A 1 95 ? 5.215 -3.977 0.045 1.00 89.25 95 TYR A CA 1
ATOM 732 C C . TYR A 1 95 ? 6.192 -4.313 1.179 1.00 89.25 95 TYR A C 1
ATOM 734 O O . TYR A 1 95 ? 7.018 -3.465 1.511 1.00 89.25 95 TYR A O 1
ATOM 742 N N . GLU A 1 96 ? 6.159 -5.523 1.745 1.00 86.62 96 GLU A N 1
ATOM 743 C CA . GLU A 1 96 ? 7.135 -5.955 2.755 1.00 86.62 96 GLU A CA 1
ATOM 744 C C . GLU A 1 96 ? 8.546 -6.081 2.167 1.00 86.62 96 GLU A C 1
ATOM 746 O O . GLU A 1 96 ? 9.520 -5.646 2.793 1.00 86.62 96 GLU A O 1
ATOM 751 N N . GLN A 1 97 ? 8.664 -6.609 0.944 1.00 87.06 97 GLN A N 1
ATOM 752 C CA . GLN A 1 97 ? 9.937 -6.672 0.226 1.00 87.06 97 GLN A CA 1
ATOM 753 C C . GLN A 1 97 ? 10.500 -5.269 -0.019 1.00 87.06 97 GLN A C 1
ATOM 755 O O . GLN A 1 97 ? 11.630 -4.983 0.380 1.00 87.06 97 GLN A O 1
ATOM 760 N N . VAL A 1 98 ? 9.701 -4.368 -0.602 1.00 86.94 98 VAL A N 1
ATOM 761 C CA . VAL A 1 98 ? 10.126 -2.986 -0.874 1.00 86.94 98 VAL A CA 1
ATOM 762 C C . VAL A 1 98 ? 10.410 -2.226 0.424 1.00 86.94 98 VAL A C 1
ATOM 764 O O . VAL A 1 98 ? 11.373 -1.464 0.481 1.00 86.94 98 VAL A O 1
ATOM 767 N N . GLY A 1 99 ? 9.623 -2.452 1.479 1.00 84.44 99 GLY A N 1
ATOM 768 C CA . GLY A 1 99 ? 9.847 -1.886 2.809 1.00 84.44 99 GLY A CA 1
ATOM 769 C C . GLY A 1 99 ? 11.194 -2.310 3.390 1.00 84.44 99 GLY A C 1
ATOM 770 O O . GLY A 1 99 ? 11.964 -1.462 3.836 1.00 84.44 99 GLY A O 1
ATOM 771 N N . THR A 1 100 ? 11.534 -3.597 3.295 1.00 82.81 100 THR A N 1
ATOM 772 C CA . THR A 1 100 ? 12.829 -4.130 3.750 1.00 82.81 100 THR A CA 1
ATOM 773 C C . THR A 1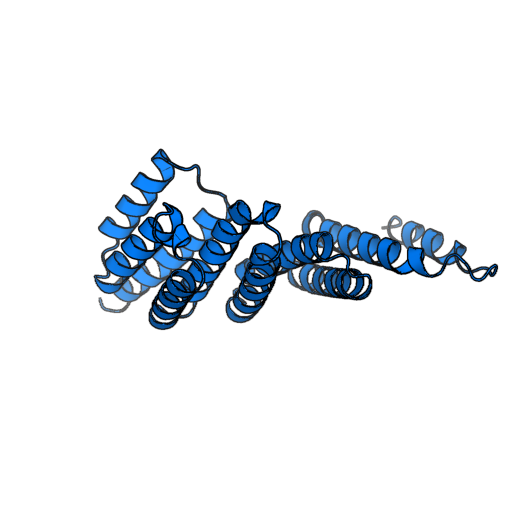 100 ? 13.991 -3.555 2.941 1.00 82.81 100 THR A C 1
ATOM 775 O O . THR A 1 100 ? 14.968 -3.082 3.518 1.00 82.81 100 THR A O 1
ATOM 778 N N . SER A 1 101 ? 13.862 -3.491 1.613 1.00 81.75 101 SER A N 1
ATOM 779 C CA . SER A 1 101 ? 14.869 -2.859 0.753 1.00 81.75 101 SER A CA 1
ATOM 780 C C . SER A 1 101 ? 15.014 -1.354 1.011 1.00 81.75 101 SER A C 1
ATOM 782 O O . SER A 1 101 ? 16.105 -0.803 0.881 1.00 81.75 101 SER A O 1
ATOM 784 N N . ALA A 1 102 ? 13.935 -0.670 1.398 1.00 79.31 102 ALA A N 1
ATOM 785 C CA . ALA A 1 102 ? 13.962 0.746 1.750 1.00 79.31 102 ALA A CA 1
ATOM 786 C C . ALA A 1 102 ? 14.636 1.009 3.108 1.00 79.31 102 ALA A C 1
ATOM 788 O O . ALA A 1 102 ? 15.184 2.094 3.299 1.00 79.31 102 ALA A O 1
ATOM 789 N N . MET A 1 103 ? 14.637 0.039 4.033 1.00 73.12 103 MET A N 1
ATOM 790 C CA . MET A 1 103 ? 15.355 0.153 5.312 1.00 73.12 103 MET A CA 1
ATOM 791 C C . MET A 1 103 ? 16.877 0.124 5.140 1.00 73.12 103 MET A C 1
ATOM 793 O O . MET A 1 103 ? 17.583 0.802 5.889 1.00 73.12 103 MET A O 1
ATOM 797 N N . ASP A 1 104 ? 17.370 -0.609 4.140 1.00 74.75 104 ASP A N 1
ATOM 798 C CA . ASP A 1 104 ? 18.801 -0.727 3.834 1.00 74.75 104 ASP A CA 1
ATOM 799 C C . ASP A 1 104 ? 19.409 0.617 3.380 1.00 74.75 104 ASP A C 1
ATOM 801 O O . ASP A 1 104 ? 20.548 0.958 3.700 1.00 74.75 104 ASP A O 1
ATOM 805 N N . SER A 1 105 ? 18.608 1.457 2.713 1.00 68.75 105 SER A N 1
ATOM 806 C CA . SER A 1 105 ? 19.026 2.777 2.232 1.00 68.75 105 SER A CA 1
ATOM 807 C C . SER A 1 105 ? 18.556 3.921 3.149 1.00 68.75 105 SER A C 1
ATOM 809 O O . SER A 1 105 ? 17.366 4.240 3.185 1.00 68.75 105 SER A O 1
ATOM 811 N N . PRO A 1 106 ? 19.459 4.668 3.821 1.00 60.66 106 PRO A N 1
ATOM 812 C CA . PRO A 1 106 ? 19.081 5.711 4.781 1.00 60.66 106 PRO A CA 1
ATOM 813 C C . PRO A 1 106 ? 18.307 6.894 4.176 1.00 60.66 106 PRO A C 1
ATOM 815 O O . PRO A 1 106 ? 17.616 7.601 4.907 1.00 60.66 106 PRO A O 1
ATOM 818 N N . LEU A 1 107 ? 18.384 7.090 2.856 1.00 63.69 107 LEU A N 1
ATOM 819 C CA . LEU A 1 107 ? 17.641 8.113 2.111 1.00 63.69 107 LEU A CA 1
ATOM 820 C C . LEU A 1 107 ? 16.140 7.794 1.998 1.00 63.69 107 LEU A C 1
ATOM 822 O O . LEU A 1 107 ? 15.319 8.706 1.965 1.00 63.69 107 LEU A O 1
ATOM 826 N N . LEU A 1 108 ? 15.776 6.508 1.974 1.00 64.75 108 LEU A N 1
ATOM 827 C CA . LEU A 1 108 ? 14.398 6.035 1.799 1.00 64.75 108 LEU A CA 1
ATOM 828 C C . LEU A 1 108 ? 13.681 5.773 3.128 1.00 64.75 108 LEU A C 1
ATOM 830 O O . LEU A 1 108 ? 12.516 5.384 3.120 1.00 64.75 108 LEU A O 1
ATOM 834 N N . LYS A 1 109 ? 14.319 6.050 4.274 1.00 63.97 109 LYS A N 1
ATOM 835 C CA . LYS A 1 109 ? 13.723 5.871 5.613 1.00 63.97 109 LYS A CA 1
ATOM 836 C C . LYS A 1 109 ? 12.395 6.608 5.795 1.00 63.97 109 LYS A C 1
ATOM 838 O O . LYS A 1 109 ? 11.537 6.143 6.538 1.00 63.97 109 LYS A O 1
ATOM 843 N N . TYR A 1 110 ? 12.211 7.746 5.123 1.00 67.44 110 TYR A N 1
ATOM 844 C CA . TYR A 1 110 ? 10.936 8.464 5.142 1.00 67.44 110 TYR A CA 1
ATOM 845 C C . TYR A 1 110 ? 9.855 7.728 4.345 1.00 67.44 110 TYR A C 1
ATOM 847 O O . TYR A 1 110 ? 8.753 7.561 4.856 1.00 67.44 110 TYR A O 1
ATOM 855 N N . SER A 1 111 ? 10.194 7.210 3.163 1.00 71.44 111 SER A N 1
ATOM 856 C CA . SER A 1 111 ? 9.272 6.458 2.304 1.00 71.44 111 SER A CA 1
ATOM 857 C C . SER A 1 111 ? 8.970 5.048 2.820 1.00 71.44 111 SER A C 1
ATOM 859 O O . SER A 1 111 ? 7.880 4.537 2.589 1.00 71.44 111 SER A O 1
ATOM 861 N N . ALA A 1 112 ? 9.885 4.430 3.576 1.00 76.38 112 ALA A N 1
ATOM 862 C CA . ALA A 1 112 ? 9.660 3.130 4.212 1.00 76.38 112 ALA A CA 1
ATOM 863 C C . ALA A 1 112 ? 8.419 3.146 5.122 1.00 76.38 112 ALA A C 1
ATOM 865 O O . ALA A 1 112 ? 7.634 2.200 5.114 1.00 76.38 112 ALA A O 1
ATOM 866 N N . LYS A 1 113 ? 8.193 4.256 5.842 1.00 77.81 113 LYS A N 1
ATOM 867 C CA . LYS A 1 113 ? 7.012 4.448 6.699 1.00 77.81 113 LYS A CA 1
ATOM 868 C C . LYS A 1 113 ? 5.710 4.383 5.904 1.00 77.81 113 LYS A C 1
ATOM 870 O O . LYS A 1 113 ? 4.763 3.726 6.328 1.00 77.81 113 LYS A O 1
ATOM 875 N N . GLU A 1 114 ? 5.687 5.002 4.727 1.00 81.00 114 GLU A N 1
ATOM 876 C CA . GLU A 1 114 ? 4.528 4.971 3.836 1.00 81.00 114 GLU A CA 1
ATOM 877 C C . GLU A 1 114 ? 4.272 3.555 3.302 1.00 81.00 114 GLU A C 1
ATOM 879 O O . GLU A 1 114 ? 3.120 3.143 3.199 1.00 81.00 114 GLU A O 1
ATOM 884 N N . TYR A 1 115 ? 5.319 2.778 3.005 1.00 84.94 115 TYR A N 1
ATOM 885 C CA . TYR A 1 115 ? 5.169 1.402 2.515 1.00 84.94 115 TYR A CA 1
ATOM 886 C C . TYR A 1 115 ? 4.629 0.453 3.588 1.00 84.94 115 TYR A C 1
ATOM 888 O O . TYR A 1 115 ? 3.700 -0.299 3.303 1.00 84.94 115 TYR A O 1
ATOM 896 N N . PHE A 1 116 ? 5.127 0.534 4.826 1.00 82.69 116 PHE A N 1
ATOM 897 C CA . PHE A 1 116 ? 4.593 -0.257 5.942 1.00 82.69 116 PHE A CA 1
ATOM 898 C C . PHE A 1 116 ? 3.155 0.127 6.292 1.00 82.69 116 PHE A C 1
ATOM 900 O O . PHE A 1 116 ? 2.332 -0.740 6.589 1.00 82.69 116 PHE A O 1
ATOM 907 N N . PHE A 1 117 ? 2.813 1.414 6.192 1.00 83.81 117 PHE A N 1
ATOM 908 C CA . PHE A 1 117 ? 1.436 1.871 6.354 1.00 83.81 117 PHE A CA 1
ATOM 909 C C . PHE A 1 117 ? 0.514 1.291 5.270 1.00 83.81 117 PHE A C 1
ATOM 911 O O . PHE A 1 117 ? -0.539 0.739 5.589 1.00 83.81 117 PHE A O 1
ATOM 918 N N . LYS A 1 118 ? 0.931 1.322 3.996 1.00 85.38 118 LYS A N 1
ATOM 919 C CA . LYS A 1 118 ? 0.175 0.705 2.891 1.00 85.38 118 LYS A CA 1
ATOM 920 C C . LYS A 1 118 ? 0.041 -0.813 3.052 1.00 85.38 118 LYS A C 1
ATOM 922 O O . LYS A 1 118 ? -1.055 -1.331 2.856 1.00 85.38 118 LYS A O 1
ATOM 927 N N . ALA A 1 119 ? 1.102 -1.508 3.465 1.00 85.62 119 ALA A N 1
ATOM 928 C CA . ALA A 1 119 ? 1.062 -2.941 3.763 1.00 85.62 119 ALA A CA 1
ATOM 929 C C . ALA A 1 119 ? 0.070 -3.262 4.894 1.00 85.62 119 ALA A C 1
ATOM 931 O O . ALA A 1 119 ? -0.758 -4.159 4.747 1.00 85.62 119 ALA A O 1
ATOM 932 N N . SER A 1 120 ? 0.091 -2.477 5.979 1.00 83.88 120 SER A N 1
ATOM 933 C CA . SER A 1 120 ? -0.836 -2.621 7.114 1.00 83.88 120 SER A CA 1
ATOM 934 C C . SER A 1 120 ? -2.296 -2.486 6.677 1.00 83.88 120 SER A C 1
ATOM 936 O O . SER A 1 120 ? -3.138 -3.281 7.084 1.00 83.88 120 SER A O 1
ATOM 938 N N . LEU A 1 121 ? -2.599 -1.509 5.816 1.00 83.25 121 LEU A N 1
ATOM 939 C CA . LEU A 1 121 ? -3.946 -1.321 5.272 1.00 83.25 121 LEU A CA 1
ATOM 940 C C . LEU A 1 121 ? -4.373 -2.481 4.365 1.00 83.25 121 LEU A C 1
ATOM 942 O O . LEU A 1 121 ? -5.523 -2.904 4.424 1.00 83.25 121 LEU A O 1
ATOM 946 N N . CYS A 1 122 ? -3.459 -3.032 3.561 1.00 84.06 122 CYS A N 1
ATOM 947 C CA . CYS A 1 122 ? -3.749 -4.223 2.761 1.00 84.06 122 CYS A CA 1
ATOM 948 C C . CYS A 1 122 ? -4.033 -5.450 3.641 1.00 84.06 122 CYS A C 1
ATOM 950 O O . CYS A 1 122 ? -4.961 -6.192 3.336 1.00 84.06 122 CYS A O 1
ATOM 952 N N . HIS A 1 123 ? -3.295 -5.646 4.742 1.00 81.81 123 HIS A N 1
ATOM 953 C CA . HIS A 1 123 ? -3.595 -6.700 5.721 1.00 81.81 123 HIS A CA 1
ATOM 954 C C . HIS A 1 123 ? -4.967 -6.516 6.363 1.00 81.81 123 HIS A C 1
ATOM 956 O O . HIS A 1 123 ? -5.685 -7.493 6.554 1.00 81.81 123 HIS A O 1
ATOM 962 N N . PHE A 1 124 ? -5.336 -5.269 6.650 1.00 75.06 124 PHE A N 1
ATOM 963 C CA . PHE A 1 124 ? -6.623 -4.926 7.244 1.00 75.06 124 PHE A CA 1
ATOM 964 C C . PHE A 1 124 ? -7.807 -5.329 6.363 1.00 75.06 124 PHE A C 1
ATOM 966 O O . PHE A 1 124 ? -8.824 -5.779 6.876 1.00 75.06 124 PHE A O 1
ATOM 973 N N . CYS A 1 125 ? -7.671 -5.207 5.041 1.00 70.56 125 CYS A N 1
ATOM 974 C CA . CYS A 1 125 ? -8.698 -5.651 4.098 1.00 70.56 125 CYS A CA 1
ATOM 975 C C . CYS A 1 125 ? -8.859 -7.175 4.026 1.00 70.56 125 CYS A C 1
ATOM 977 O O . CYS A 1 125 ? -9.881 -7.630 3.523 1.00 70.56 125 CYS A O 1
ATOM 979 N N . VAL A 1 126 ? -7.865 -7.947 4.476 1.00 73.12 126 VAL A N 1
ATOM 980 C CA . VAL A 1 126 ? -7.925 -9.416 4.504 1.00 73.12 126 VAL A CA 1
ATOM 981 C C . VAL A 1 126 ? -8.469 -9.890 5.848 1.00 73.12 126 VAL A C 1
ATOM 983 O O . VAL A 1 126 ? -9.513 -10.525 5.881 1.00 73.12 126 VAL A O 1
ATOM 986 N N . ASP A 1 127 ? -7.791 -9.542 6.949 1.00 76.25 127 ASP A N 1
ATOM 987 C CA . ASP A 1 127 ? -8.174 -9.938 8.307 1.00 76.25 127 ASP A CA 1
ATOM 988 C C . ASP A 1 127 ? -7.656 -8.945 9.359 1.00 76.25 127 ASP A C 1
ATOM 990 O O . ASP A 1 127 ? -6.475 -8.575 9.377 1.00 76.25 127 ASP A O 1
ATOM 994 N N . MET A 1 128 ? -8.504 -8.620 10.339 1.00 69.31 128 MET A N 1
ATOM 995 C CA . MET A 1 128 ? -8.144 -7.768 11.483 1.00 69.31 128 MET A CA 1
ATOM 996 C C . MET A 1 128 ? -6.972 -8.333 12.309 1.00 69.31 128 MET A C 1
ATOM 998 O O . MET A 1 128 ? -6.102 -7.584 12.760 1.00 69.31 128 MET A O 1
ATOM 1002 N N . LEU A 1 129 ? -6.911 -9.658 12.494 1.00 76.38 129 LEU A N 1
ATOM 1003 C CA . LEU A 1 129 ? -5.840 -10.318 13.255 1.00 76.38 129 LEU A CA 1
ATOM 1004 C C . LEU A 1 129 ? -4.477 -10.183 12.563 1.00 76.38 129 LEU A C 1
ATOM 1006 O O . LEU A 1 129 ? -3.472 -9.903 13.221 1.00 76.38 129 LEU A O 1
ATOM 1010 N N . ASN A 1 130 ? -4.450 -10.322 11.234 1.00 75.88 130 ASN A N 1
ATOM 1011 C CA . ASN A 1 130 ? -3.234 -10.142 10.443 1.00 75.88 130 ASN A CA 1
ATOM 1012 C C . ASN A 1 130 ? -2.745 -8.692 10.499 1.00 75.88 130 ASN A C 1
ATOM 1014 O O . ASN A 1 130 ? -1.543 -8.457 10.605 1.00 75.88 130 ASN A O 1
ATOM 1018 N N . ALA A 1 131 ? -3.660 -7.719 10.504 1.00 75.31 131 ALA A N 1
ATOM 1019 C CA . ALA A 1 131 ? -3.301 -6.312 10.644 1.00 75.31 131 ALA A CA 1
ATOM 1020 C C . ALA A 1 131 ? -2.655 -6.000 12.004 1.00 75.31 131 ALA A C 1
ATOM 1022 O O . ALA A 1 131 ? -1.629 -5.321 12.045 1.00 75.31 131 ALA A O 1
ATOM 1023 N N . LYS A 1 132 ? -3.179 -6.544 13.113 1.00 78.25 132 LYS A N 1
ATOM 1024 C CA . LYS A 1 132 ? -2.546 -6.401 14.439 1.00 78.25 132 LYS A CA 1
ATOM 1025 C C . LYS A 1 132 ? -1.140 -6.983 14.476 1.00 78.25 132 LYS A C 1
ATOM 1027 O O . LYS A 1 132 ? -0.216 -6.331 14.958 1.00 78.25 132 LYS A O 1
ATOM 1032 N N . PHE A 1 133 ? -0.983 -8.195 13.947 1.00 83.75 133 PHE A N 1
ATOM 1033 C CA . PHE A 1 133 ? 0.313 -8.862 13.901 1.00 83.75 133 PHE A CA 1
ATOM 1034 C C . PHE A 1 133 ? 1.325 -8.071 13.061 1.00 83.75 133 PHE A C 1
ATOM 1036 O O . PHE A 1 133 ? 2.457 -7.860 13.498 1.00 83.75 133 PHE A O 1
ATOM 1043 N N . ALA A 1 134 ? 0.903 -7.568 11.897 1.00 81.19 134 ALA A N 1
ATOM 1044 C CA . ALA A 1 134 ? 1.734 -6.733 11.038 1.00 81.19 134 ALA A CA 1
ATOM 1045 C C . ALA A 1 134 ? 2.183 -5.450 11.756 1.00 81.19 134 ALA A C 1
ATOM 1047 O O . ALA A 1 134 ? 3.370 -5.132 11.744 1.00 81.19 134 ALA A O 1
ATOM 1048 N N . VAL A 1 135 ? 1.277 -4.758 12.459 1.00 80.25 135 VAL A N 1
ATOM 1049 C CA . VAL A 1 135 ? 1.623 -3.555 13.235 1.00 80.25 135 VAL A CA 1
ATOM 1050 C C . VAL A 1 135 ? 2.637 -3.871 14.330 1.00 80.25 135 VAL A C 1
ATOM 1052 O O . VAL A 1 135 ? 3.655 -3.189 14.404 1.00 80.25 135 VAL A O 1
ATOM 1055 N N . SER A 1 136 ? 2.432 -4.928 15.123 1.00 81.94 136 SER A N 1
ATOM 1056 C CA . SER A 1 136 ? 3.403 -5.329 16.151 1.00 81.94 136 SER A CA 1
ATOM 1057 C C . SER A 1 136 ? 4.777 -5.663 15.562 1.00 81.94 136 SER A C 1
ATOM 1059 O O . SER A 1 136 ? 5.798 -5.254 16.113 1.00 81.94 136 SER A O 1
ATOM 1061 N N . LYS A 1 137 ? 4.818 -6.336 14.405 1.00 84.19 137 LYS A N 1
ATOM 1062 C CA . LYS A 1 137 ? 6.062 -6.627 13.679 1.00 84.19 137 LYS A CA 1
ATOM 1063 C C . LYS A 1 137 ? 6.764 -5.342 13.218 1.00 84.19 137 LYS A C 1
ATOM 1065 O O . LYS A 1 137 ? 7.983 -5.237 13.329 1.00 84.19 137 LYS A O 1
ATOM 1070 N N . TYR A 1 138 ? 6.022 -4.351 12.719 1.00 78.94 138 TYR A N 1
ATOM 1071 C CA . TYR A 1 138 ? 6.597 -3.069 12.295 1.00 78.94 138 TYR A CA 1
ATOM 1072 C C . TYR A 1 138 ? 7.129 -2.242 13.471 1.00 78.94 138 TYR A C 1
ATOM 1074 O O . TYR A 1 138 ? 8.147 -1.568 13.319 1.00 78.94 138 TYR A O 1
ATOM 1082 N N . GLU A 1 139 ? 6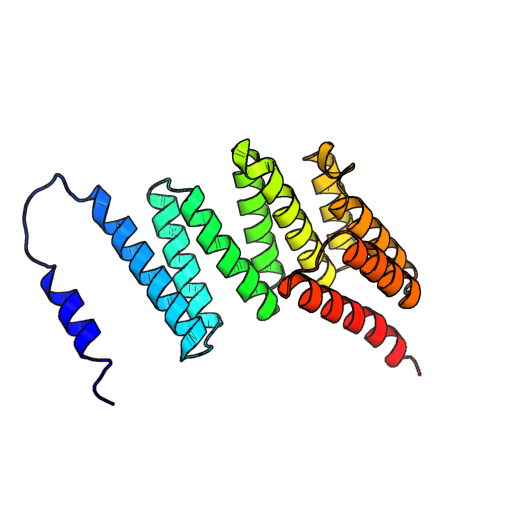.502 -2.329 14.646 1.00 77.00 139 GLU A N 1
ATOM 1083 C CA . GLU A 1 139 ? 7.015 -1.705 15.872 1.00 77.00 139 GLU A CA 1
ATOM 1084 C C . GLU A 1 139 ? 8.323 -2.341 16.354 1.00 77.00 139 GLU A C 1
ATOM 1086 O O . GLU A 1 139 ? 9.233 -1.624 16.772 1.00 77.00 139 GLU A O 1
ATOM 1091 N N . GLU A 1 140 ? 8.443 -3.669 16.257 1.00 79.50 140 GLU A N 1
ATOM 1092 C CA . GLU A 1 140 ? 9.671 -4.385 16.618 1.00 79.50 140 GLU A CA 1
ATOM 1093 C C . GLU A 1 140 ? 10.813 -4.092 15.633 1.00 79.50 140 GLU A C 1
ATOM 1095 O O . GLU A 1 140 ? 11.944 -3.833 16.045 1.00 79.50 140 GLU A O 1
ATOM 1100 N N . MET A 1 141 ? 10.518 -4.073 14.329 1.00 73.88 141 MET A N 1
ATOM 1101 C CA . MET A 1 141 ? 11.523 -3.799 13.297 1.00 73.88 141 MET A CA 1
ATOM 1102 C C . MET A 1 141 ? 11.967 -2.332 13.270 1.00 73.88 141 MET A C 1
ATOM 1104 O O . MET A 1 141 ? 13.126 -2.048 12.959 1.00 73.88 141 MET A O 1
ATOM 1108 N N . PHE A 1 142 ? 11.073 -1.385 13.575 1.00 68.31 142 PHE A N 1
ATOM 1109 C CA . PHE A 1 142 ? 11.383 0.040 13.509 1.00 68.31 142 PHE A CA 1
ATOM 1110 C C . PHE A 1 142 ? 10.776 0.815 14.693 1.00 68.31 142 PHE A C 1
ATOM 1112 O O . PHE A 1 142 ? 9.673 1.350 14.584 1.00 68.31 142 PHE A O 1
ATOM 1119 N N . PRO A 1 143 ? 11.512 1.011 15.805 1.00 69.81 143 PRO A N 1
ATOM 1120 C CA . PRO A 1 143 ? 10.996 1.727 16.980 1.00 69.81 143 PRO A CA 1
ATOM 1121 C C . PRO A 1 143 ? 10.689 3.213 16.715 1.00 69.81 143 PRO A C 1
ATOM 1123 O O . PRO A 1 143 ? 9.902 3.835 17.424 1.00 69.81 143 PRO A O 1
ATOM 1126 N N . ALA A 1 144 ? 11.265 3.802 15.661 1.00 69.31 144 ALA A N 1
ATOM 1127 C CA . ALA A 1 144 ? 10.916 5.153 15.211 1.00 69.31 144 ALA A CA 1
ATOM 1128 C C . ALA A 1 144 ? 9.580 5.210 14.429 1.00 69.31 144 ALA A C 1
ATOM 1130 O O . ALA A 1 144 ? 9.047 6.297 14.188 1.00 69.31 144 ALA A O 1
ATOM 1131 N N . PHE A 1 145 ? 9.012 4.060 14.043 1.00 64.81 145 PHE A N 1
ATOM 1132 C CA . PHE A 1 145 ? 7.677 3.969 13.443 1.00 64.81 145 PHE A CA 1
ATOM 1133 C C . PHE A 1 145 ? 6.606 4.212 14.504 1.00 64.81 145 PHE A C 1
ATOM 1135 O O . PHE A 1 145 ? 5.641 4.921 14.237 1.00 64.81 145 PHE A O 1
ATOM 1142 N N . SER A 1 146 ? 6.825 3.725 15.727 1.00 63.47 146 SER A N 1
ATOM 1143 C CA . SER A 1 146 ? 5.898 3.856 16.855 1.00 63.47 146 SER A CA 1
ATOM 1144 C C . SER A 1 146 ? 5.564 5.311 17.202 1.00 63.47 146 SER A C 1
ATOM 1146 O O . SER A 1 146 ? 4.438 5.606 17.601 1.00 63.47 146 SER A O 1
ATOM 1148 N N . ASP A 1 147 ? 6.512 6.239 17.025 1.00 68.69 147 ASP A N 1
ATOM 1149 C CA . ASP A 1 147 ? 6.260 7.664 17.274 1.00 68.69 147 ASP A CA 1
ATOM 1150 C C . ASP A 1 147 ? 5.642 8.400 16.068 1.00 68.69 147 ASP A C 1
ATOM 1152 O O . ASP A 1 147 ? 5.074 9.490 16.210 1.00 68.69 147 ASP A O 1
ATOM 1156 N N . SER A 1 148 ? 5.678 7.778 14.884 1.00 73.50 148 SER A N 1
ATOM 1157 C CA . SER A 1 148 ? 5.134 8.350 13.652 1.00 73.50 148 SER A CA 1
ATOM 1158 C C . SER A 1 148 ? 3.600 8.404 13.678 1.00 73.50 148 SER A C 1
ATOM 1160 O O . SER A 1 148 ? 2.916 7.591 14.306 1.00 73.50 148 SER A O 1
ATOM 1162 N N . ARG A 1 149 ? 3.038 9.395 12.979 1.00 74.56 149 ARG A N 1
ATOM 1163 C CA . ARG A 1 149 ? 1.592 9.681 12.964 1.00 74.56 149 ARG A CA 1
ATOM 1164 C C . ARG A 1 149 ? 0.804 8.549 12.312 1.00 74.56 149 ARG A C 1
ATOM 1166 O O . ARG A 1 149 ? -0.279 8.209 12.768 1.00 74.56 149 ARG A O 1
ATOM 1173 N N . GLU A 1 150 ? 1.386 7.948 11.283 1.00 77.62 150 GLU A N 1
ATOM 1174 C CA . GLU A 1 150 ? 0.853 6.825 10.521 1.00 77.62 150 GLU A CA 1
ATOM 1175 C C . GLU A 1 150 ? 0.578 5.628 11.439 1.00 77.62 150 GLU A C 1
ATOM 1177 O O . GLU A 1 150 ? -0.500 5.047 11.390 1.00 77.62 150 GLU A O 1
ATOM 1182 N N . CYS A 1 151 ? 1.493 5.322 12.361 1.00 74.62 151 CYS A N 1
ATOM 1183 C CA . CYS A 1 151 ? 1.327 4.219 13.303 1.00 74.62 151 CYS A CA 1
ATOM 1184 C C . CYS A 1 151 ? 0.249 4.520 14.361 1.00 74.62 151 CYS A C 1
ATOM 1186 O O . CYS A 1 151 ? -0.549 3.647 14.697 1.00 74.62 151 CYS A O 1
ATOM 1188 N N . LYS A 1 152 ? 0.178 5.772 14.843 1.00 81.56 152 LYS A N 1
ATOM 1189 C CA . LYS A 1 152 ? -0.883 6.236 15.759 1.00 81.56 152 LYS A CA 1
ATOM 1190 C C . LYS A 1 152 ? -2.265 6.155 15.102 1.00 81.56 152 LYS A C 1
ATOM 1192 O O . LYS A 1 152 ? -3.213 5.726 15.755 1.00 81.56 152 LYS A O 1
ATOM 1197 N N . LEU A 1 153 ? -2.365 6.497 13.814 1.00 82.00 153 LEU A N 1
ATOM 1198 C CA . LEU A 1 153 ? -3.594 6.332 13.043 1.00 82.00 153 LEU A CA 1
ATOM 1199 C C . LEU A 1 153 ? -3.972 4.853 12.922 1.00 82.00 153 LEU A C 1
ATOM 1201 O O . LEU A 1 153 ? -5.086 4.513 13.293 1.00 82.00 153 LEU A O 1
ATOM 1205 N N . VAL A 1 154 ? -3.073 3.970 12.462 1.00 82.50 154 VAL A N 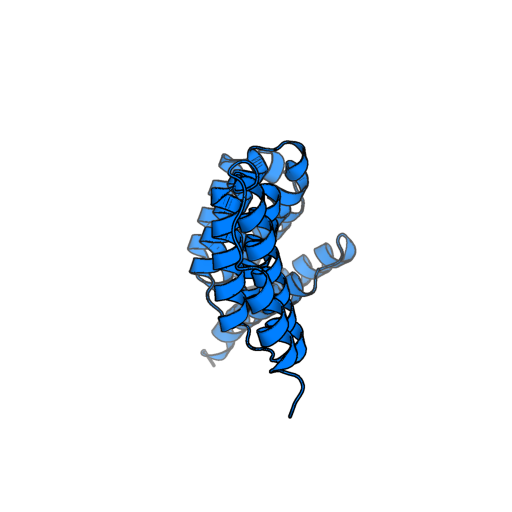1
ATOM 1206 C CA . VAL A 1 154 ? -3.405 2.535 12.314 1.00 82.50 154 VAL A CA 1
ATOM 1207 C C . VAL A 1 154 ? -3.883 1.937 13.634 1.00 82.50 154 VAL A C 1
ATOM 1209 O O . VAL A 1 154 ? -4.853 1.191 13.635 1.00 82.50 154 VAL A O 1
ATOM 1212 N N . LYS A 1 155 ? -3.262 2.301 14.762 1.00 83.19 155 LYS A N 1
ATOM 1213 C CA . LYS A 1 155 ? -3.704 1.846 16.087 1.00 83.19 155 LYS A CA 1
ATOM 1214 C C . LYS A 1 155 ? -5.113 2.327 16.432 1.00 83.19 155 LYS A C 1
ATOM 1216 O O . LYS A 1 155 ? -5.931 1.502 16.815 1.00 83.19 155 LYS A O 1
ATOM 1221 N N . LYS A 1 156 ? -5.419 3.618 16.237 1.00 84.75 156 LYS A N 1
ATOM 1222 C CA . LYS A 1 156 ? -6.787 4.143 16.416 1.00 84.75 156 LYS A CA 1
ATOM 1223 C C . LYS A 1 156 ? -7.792 3.450 15.486 1.00 84.75 156 LYS A C 1
ATOM 1225 O O . LYS A 1 156 ? -8.908 3.175 15.902 1.00 84.75 156 LYS A O 1
ATOM 1230 N N . LEU A 1 157 ? -7.403 3.167 14.239 1.00 82.19 157 LEU A N 1
ATOM 1231 C CA . LEU A 1 157 ? -8.265 2.474 13.278 1.00 82.19 157 LEU A CA 1
ATOM 1232 C C . LEU A 1 157 ? -8.497 1.009 13.668 1.00 82.19 157 LEU A C 1
ATOM 1234 O O . LEU A 1 157 ? -9.599 0.522 13.462 1.00 82.19 157 LEU A O 1
ATOM 1238 N N . LEU A 1 158 ? -7.494 0.317 14.220 1.00 80.69 158 LEU A N 1
ATOM 1239 C CA . LEU A 1 158 ? -7.635 -1.048 14.738 1.00 80.69 158 LEU A CA 1
ATOM 1240 C C . LEU A 1 158 ? -8.587 -1.093 15.935 1.00 80.69 158 LEU A C 1
ATOM 1242 O O . LEU A 1 158 ? -9.503 -1.904 15.925 1.00 80.69 158 LEU A O 1
ATOM 1246 N N . ASP A 1 159 ? -8.408 -0.191 16.899 1.00 83.44 159 ASP A N 1
ATOM 1247 C CA . ASP A 1 159 ? -9.243 -0.091 18.103 1.00 83.44 159 ASP A CA 1
ATOM 1248 C C . ASP A 1 159 ? -10.715 0.183 17.737 1.00 83.44 159 ASP A C 1
ATOM 1250 O O . ASP A 1 159 ? -11.603 -0.594 18.077 1.00 83.44 159 ASP A O 1
ATOM 1254 N N . ALA A 1 160 ? -10.961 1.184 16.880 1.00 82.31 160 ALA A N 1
ATOM 1255 C CA . ALA A 1 160 ? -12.303 1.497 16.384 1.00 82.31 160 ALA A CA 1
ATOM 1256 C C . ALA A 1 160 ? -12.948 0.340 15.597 1.00 82.31 160 ALA A C 1
ATOM 1258 O O . ALA A 1 160 ? -14.172 0.231 15.542 1.00 82.31 160 ALA A O 1
ATOM 1259 N N . CYS A 1 161 ? -12.140 -0.513 14.965 1.00 74.44 161 CYS A N 1
ATOM 1260 C CA . CYS A 1 161 ? -12.622 -1.678 14.231 1.00 74.44 161 CYS A CA 1
ATOM 1261 C C . CYS A 1 161 ? -12.996 -2.834 15.162 1.00 74.44 161 CYS A C 1
ATOM 1263 O O . CYS A 1 161 ? -14.009 -3.488 14.938 1.00 74.44 161 CYS A O 1
ATOM 1265 N N . GLU A 1 162 ? -12.218 -3.054 16.225 1.00 78.62 162 GLU A N 1
ATOM 1266 C CA . GLU A 1 162 ? -12.546 -4.032 17.268 1.00 78.62 162 GLU A CA 1
ATOM 1267 C C . GLU A 1 162 ? -13.826 -3.674 18.015 1.00 78.62 162 GLU A C 1
ATOM 1269 O O . GLU A 1 162 ? -14.625 -4.551 18.331 1.00 78.62 162 GLU A O 1
ATOM 1274 N N . GLU A 1 163 ? -14.039 -2.385 18.264 1.00 79.88 163 GLU A N 1
ATOM 1275 C CA . GLU A 1 163 ? -15.267 -1.877 18.874 1.00 79.88 163 GLU A CA 1
ATOM 1276 C C . GLU A 1 163 ? -16.442 -1.791 17.880 1.00 79.88 163 GLU A C 1
ATOM 1278 O O . GLU A 1 163 ? -17.534 -1.376 18.266 1.00 79.88 163 GLU A O 1
ATOM 1283 N 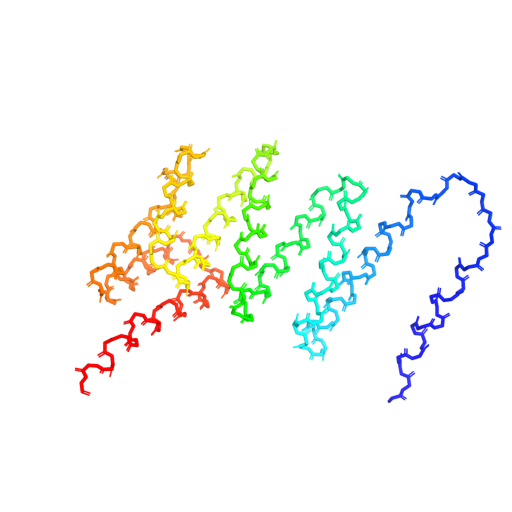N . GLN A 1 164 ? -16.229 -2.144 16.600 1.00 73.19 164 GLN A N 1
ATOM 1284 C CA . GLN A 1 164 ? -17.176 -1.966 15.486 1.00 73.19 164 GLN A CA 1
ATOM 1285 C C . GLN A 1 164 ? -17.770 -0.544 15.416 1.00 73.19 164 GLN A C 1
ATOM 1287 O O . GLN A 1 164 ? -18.898 -0.322 14.976 1.00 73.19 164 GLN A O 1
ATOM 1292 N N . ASN A 1 165 ? -16.997 0.458 15.838 1.00 80.00 165 ASN A N 1
ATOM 1293 C CA . ASN A 1 165 ? -17.449 1.832 15.964 1.00 80.00 165 ASN A CA 1
ATOM 1294 C C . ASN A 1 165 ? -17.156 2.631 14.685 1.00 80.00 165 ASN A C 1
ATOM 1296 O O . ASN A 1 165 ? -16.082 3.211 14.492 1.00 80.00 165 ASN A O 1
ATOM 1300 N N . VAL A 1 166 ? -18.157 2.696 13.805 1.00 78.75 166 VAL A N 1
ATOM 1301 C CA . VAL A 1 166 ? -18.078 3.429 12.532 1.00 78.75 166 VAL A CA 1
ATOM 1302 C C . VAL A 1 166 ? -17.852 4.931 12.746 1.00 78.75 166 VAL A C 1
ATOM 1304 O O . VAL A 1 166 ? -17.153 5.565 11.951 1.00 78.75 166 VAL A O 1
ATOM 1307 N N . GLU A 1 167 ? -18.406 5.510 13.814 1.00 83.12 167 GLU A N 1
ATOM 1308 C CA . GLU A 1 167 ? -18.249 6.934 14.128 1.00 83.12 167 GLU A CA 1
ATOM 1309 C C . GLU A 1 167 ? -16.810 7.241 14.554 1.00 83.12 167 GLU A C 1
ATOM 1311 O O . GLU A 1 167 ? -16.185 8.144 13.988 1.00 83.12 167 GLU A O 1
ATOM 1316 N N . GLY A 1 168 ? -16.247 6.420 15.450 1.00 82.94 168 GLY A N 1
ATOM 1317 C CA . GLY A 1 168 ? -14.851 6.512 15.890 1.00 82.94 168 GLY A CA 1
ATOM 1318 C C . GLY A 1 168 ? -13.855 6.369 14.736 1.00 82.94 168 GLY A C 1
ATOM 1319 O O . GLY A 1 168 ? -12.899 7.141 14.635 1.00 82.94 168 GLY A O 1
ATOM 1320 N N . TYR A 1 169 ? -14.129 5.461 13.794 1.00 83.50 169 TYR A N 1
ATOM 1321 C CA . TYR A 1 169 ? -13.334 5.323 12.573 1.00 83.50 169 TYR A CA 1
ATOM 1322 C C . TYR A 1 169 ? -13.367 6.603 11.722 1.00 83.50 169 TYR A C 1
ATOM 1324 O O . TYR A 1 169 ? -12.327 7.089 11.272 1.00 83.50 169 TYR A O 1
ATOM 1332 N N . THR A 1 170 ? -14.552 7.184 11.502 1.00 84.62 170 THR A N 1
ATOM 1333 C CA . THR A 1 170 ? -14.675 8.408 10.692 1.00 84.62 170 THR A CA 1
ATOM 1334 C C . THR A 1 170 ? -14.047 9.637 11.344 1.00 84.62 170 THR A C 1
ATOM 1336 O O . THR A 1 170 ? -13.481 10.464 10.627 1.00 84.62 170 THR A O 1
ATOM 1339 N N . ASP A 1 171 ? -14.099 9.747 12.673 1.00 88.00 171 ASP A N 1
ATOM 1340 C CA . ASP A 1 171 ? -13.467 10.841 13.412 1.00 88.00 171 ASP A CA 1
ATOM 1341 C C . ASP A 1 171 ? -11.937 10.761 13.320 1.00 88.00 171 ASP A C 1
ATOM 1343 O O . ASP A 1 171 ? -11.286 11.739 12.946 1.00 88.00 171 ASP A O 1
ATOM 1347 N N . ALA A 1 172 ? -11.366 9.563 13.501 1.00 85.75 172 ALA A N 1
ATOM 1348 C CA . ALA A 1 172 ? -9.930 9.333 13.344 1.00 85.75 172 ALA A CA 1
ATOM 1349 C C . ALA A 1 172 ? -9.429 9.670 11.927 1.00 85.75 172 ALA A C 1
ATOM 1351 O O . ALA A 1 172 ? -8.377 10.296 11.770 1.00 85.75 172 ALA A O 1
ATOM 1352 N N . VAL A 1 173 ? -10.188 9.307 10.884 1.00 83.44 173 VAL A N 1
ATOM 1353 C CA . VAL A 1 173 ? -9.848 9.655 9.491 1.00 83.44 173 VAL A CA 1
ATOM 1354 C C . VAL A 1 173 ? -9.940 11.167 9.253 1.00 83.44 173 VAL A C 1
ATOM 1356 O O . VAL A 1 173 ? -9.095 11.723 8.554 1.00 83.44 173 VAL A O 1
ATOM 1359 N N . LYS A 1 174 ? -10.923 11.853 9.845 1.00 85.31 174 LYS A N 1
ATOM 1360 C CA . LYS A 1 174 ? -11.110 13.306 9.704 1.00 85.31 174 LYS A CA 1
ATOM 1361 C C . LYS A 1 174 ? -10.029 14.116 10.427 1.00 85.31 174 LYS A C 1
ATOM 1363 O O . LYS A 1 174 ? -9.547 15.118 9.892 1.00 85.31 174 LYS A O 1
ATOM 1368 N N . GLU A 1 175 ? -9.635 13.681 11.623 1.00 86.25 175 GLU A N 1
ATOM 1369 C CA . GLU A 1 175 ? -8.497 14.248 12.352 1.00 86.25 175 GLU A CA 1
ATOM 1370 C C . GLU A 1 175 ? -7.216 14.099 11.523 1.00 86.25 175 GLU A C 1
ATOM 1372 O O . GLU A 1 175 ? -6.454 15.056 11.375 1.00 86.25 175 GLU A O 1
ATOM 1377 N N . TYR A 1 176 ? -7.020 12.931 10.901 1.00 83.56 176 TYR A N 1
ATOM 1378 C CA . TYR A 1 176 ? -5.872 12.701 10.033 1.00 83.56 176 TYR A CA 1
ATOM 1379 C C . TYR A 1 176 ? -5.898 13.563 8.765 1.00 83.56 176 TYR A C 1
ATOM 1381 O O . TYR A 1 176 ? -4.877 14.164 8.447 1.00 83.56 176 TYR A O 1
ATOM 1389 N N . ASP A 1 177 ? -7.045 13.698 8.090 1.00 84.00 177 ASP A N 1
ATOM 1390 C CA . ASP A 1 177 ? -7.200 14.537 6.887 1.00 84.00 177 ASP A CA 1
ATOM 1391 C C . ASP A 1 177 ? -6.858 16.009 7.131 1.00 84.00 177 ASP A C 1
ATOM 1393 O O . ASP A 1 177 ? -6.195 16.657 6.321 1.00 84.00 177 ASP A O 1
ATOM 1397 N N . SER A 1 178 ? -7.235 16.520 8.304 1.00 82.12 178 SER A N 1
ATOM 1398 C CA . SER A 1 178 ? -6.958 17.905 8.695 1.00 82.12 178 SER A CA 1
ATOM 1399 C C . SER A 1 178 ? -5.459 18.181 8.879 1.00 82.12 178 SER A C 1
ATOM 1401 O O . SER A 1 178 ? -5.018 19.326 8.776 1.00 82.12 178 SER A O 1
ATOM 1403 N N . ILE A 1 179 ? -4.669 17.143 9.165 1.00 80.56 179 ILE A N 1
ATOM 1404 C CA . ILE A 1 179 ? -3.231 17.238 9.453 1.00 80.56 179 ILE A CA 1
ATOM 1405 C C . ILE A 1 179 ? -2.392 16.839 8.232 1.00 80.56 179 ILE A C 1
ATOM 1407 O O . ILE A 1 179 ? -1.338 17.427 7.975 1.00 80.56 179 ILE A O 1
ATOM 1411 N N . SER A 1 180 ? -2.844 15.828 7.495 1.00 75.06 180 SER A N 1
ATOM 1412 C CA . SER A 1 180 ? -2.147 15.186 6.389 1.00 75.06 180 SER A CA 1
ATOM 1413 C C . SER A 1 180 ? -3.136 14.935 5.256 1.00 75.06 180 SER A C 1
ATOM 1415 O O . SER A 1 180 ? -4.079 14.166 5.396 1.00 75.06 180 SER A O 1
ATOM 1417 N N . ARG A 1 181 ? -2.887 15.557 4.100 1.00 74.50 181 ARG A N 1
ATOM 1418 C CA . ARG A 1 181 ? -3.722 15.393 2.906 1.00 74.50 181 ARG A CA 1
ATOM 1419 C C . ARG A 1 181 ? -3.759 13.921 2.482 1.00 74.50 181 ARG A C 1
ATOM 1421 O O . ARG A 1 181 ? -2.707 13.364 2.168 1.00 74.50 181 ARG A O 1
ATOM 1428 N N . LEU A 1 182 ? -4.948 13.312 2.447 1.00 73.31 182 LEU A N 1
ATOM 1429 C CA . LEU A 1 182 ? -5.087 11.927 1.996 1.00 73.31 182 LEU A CA 1
ATOM 1430 C C . LEU A 1 182 ? -4.817 11.798 0.493 1.00 73.31 182 LEU A C 1
ATOM 1432 O O . LEU A 1 182 ? -5.284 12.593 -0.324 1.00 73.31 182 LEU A O 1
ATOM 1436 N N . ASP A 1 183 ? -4.075 10.751 0.144 1.00 77.06 183 ASP A N 1
ATOM 1437 C CA . ASP A 1 183 ? -3.855 10.326 -1.234 1.00 77.06 183 ASP A CA 1
ATOM 1438 C C . ASP A 1 183 ? -5.069 9.534 -1.757 1.00 77.06 183 ASP A C 1
ATOM 1440 O O . ASP A 1 183 ? -5.728 8.820 -0.995 1.00 77.06 183 ASP A O 1
ATOM 1444 N N . GLN A 1 184 ? -5.352 9.613 -3.062 1.00 78.75 184 GLN A N 1
ATOM 1445 C CA . GLN A 1 184 ? -6.509 8.952 -3.688 1.00 78.75 184 GLN A CA 1
ATOM 1446 C C . GLN A 1 184 ? -6.546 7.439 -3.408 1.00 78.75 184 GLN A C 1
ATOM 1448 O O . GLN A 1 184 ? -7.619 6.854 -3.220 1.00 78.75 184 GLN A O 1
ATOM 1453 N N . TRP A 1 185 ? -5.376 6.796 -3.341 1.00 83.56 185 TRP A N 1
ATOM 1454 C CA . TRP A 1 185 ? -5.280 5.374 -3.013 1.00 83.56 185 TRP A CA 1
ATOM 1455 C C . TRP A 1 185 ? -5.718 5.083 -1.570 1.00 83.56 185 TRP A C 1
ATOM 1457 O O . TRP A 1 185 ? -6.484 4.149 -1.333 1.00 83.56 185 TRP A O 1
ATOM 1467 N N . LEU A 1 186 ? -5.293 5.919 -0.614 1.00 80.12 186 LEU A N 1
ATOM 1468 C CA . LEU A 1 186 ? -5.638 5.772 0.802 1.00 80.12 186 LEU A CA 1
ATOM 1469 C C . LEU A 1 186 ? -7.135 5.946 1.025 1.00 80.12 186 LEU A C 1
ATOM 1471 O O . LEU A 1 186 ? -7.750 5.117 1.689 1.00 80.12 186 LEU A O 1
ATOM 1475 N N . THR A 1 187 ? -7.740 6.970 0.421 1.00 84.00 187 THR A N 1
ATOM 1476 C CA . THR A 1 187 ? -9.189 7.185 0.502 1.00 84.00 187 THR A CA 1
ATOM 1477 C C . THR A 1 187 ? -9.955 5.973 -0.022 1.00 84.00 187 THR A C 1
ATOM 1479 O O . THR A 1 187 ? -10.902 5.524 0.615 1.00 84.00 187 THR A O 1
ATOM 1482 N N . THR A 1 188 ? -9.519 5.394 -1.145 1.00 83.81 188 THR A N 1
ATOM 1483 C CA . THR A 1 188 ? -10.161 4.202 -1.717 1.00 83.81 188 THR A CA 1
ATOM 1484 C C . THR A 1 188 ? -10.073 3.008 -0.766 1.00 83.81 188 THR A C 1
ATOM 1486 O O . THR A 1 188 ? -11.071 2.318 -0.560 1.00 83.81 188 THR A O 1
ATOM 1489 N N . MET A 1 189 ? -8.910 2.786 -0.146 1.00 82.62 189 MET A N 1
ATOM 1490 C CA . MET A 1 189 ? -8.709 1.672 0.781 1.00 82.62 189 MET A CA 1
ATOM 1491 C C . MET A 1 189 ? -9.511 1.841 2.076 1.00 82.62 189 MET A C 1
ATOM 1493 O O . MET A 1 189 ? -10.215 0.925 2.490 1.00 82.62 189 MET A O 1
ATOM 1497 N N . LEU A 1 190 ? -9.488 3.036 2.673 1.00 80.56 190 LEU A N 1
ATOM 1498 C CA . LEU A 1 190 ? -10.258 3.345 3.882 1.00 80.56 190 LEU A CA 1
ATOM 1499 C C . LEU A 1 190 ? -11.771 3.230 3.638 1.00 80.56 190 LEU A C 1
ATOM 1501 O O . LEU A 1 190 ? -12.506 2.737 4.489 1.00 80.56 190 LEU A O 1
ATOM 1505 N N . LEU A 1 191 ? -12.255 3.626 2.456 1.00 81.75 191 LEU A N 1
ATOM 1506 C CA . LEU A 1 191 ? -13.659 3.441 2.080 1.00 81.75 191 LEU A CA 1
ATOM 1507 C C . LEU A 1 191 ? -14.036 1.962 1.930 1.00 81.75 191 LEU A C 1
ATOM 1509 O O . LEU A 1 191 ? -15.154 1.597 2.289 1.00 81.75 191 LEU A O 1
ATOM 1513 N N . ARG A 1 192 ? -13.137 1.114 1.411 1.00 79.56 192 ARG A N 1
ATOM 1514 C CA . ARG A 1 192 ? -13.363 -0.341 1.352 1.00 79.56 192 ARG A CA 1
ATOM 1515 C C . ARG A 1 192 ? -13.457 -0.931 2.754 1.00 79.56 192 ARG A C 1
ATOM 1517 O O . ARG A 1 192 ? -14.440 -1.594 3.051 1.00 79.56 192 ARG A O 1
ATOM 1524 N N . ILE A 1 193 ? -12.509 -0.590 3.623 1.00 80.19 193 ILE A N 1
ATOM 1525 C CA . ILE A 1 193 ? -12.498 -1.010 5.028 1.00 80.19 193 ILE A CA 1
ATOM 1526 C C . ILE A 1 193 ? -13.793 -0.599 5.740 1.00 80.19 193 ILE A C 1
ATOM 1528 O O . ILE A 1 193 ? -14.450 -1.424 6.371 1.00 80.19 193 ILE A O 1
ATOM 1532 N N . LYS A 1 194 ? -14.209 0.663 5.585 1.00 80.06 194 LYS A N 1
ATOM 1533 C CA . LYS A 1 194 ? -15.464 1.163 6.154 1.00 80.06 194 LYS A CA 1
ATOM 1534 C C . LYS A 1 194 ? -16.674 0.355 5.678 1.00 80.06 194 LYS A C 1
ATOM 1536 O O . LYS A 1 194 ? -17.566 0.084 6.476 1.00 80.06 194 LYS A O 1
ATOM 1541 N N . LYS A 1 195 ? -16.722 -0.020 4.394 1.00 79.81 195 LYS A N 1
ATOM 1542 C CA . LYS A 1 195 ? -17.809 -0.848 3.851 1.00 79.81 195 LYS A CA 1
ATOM 1543 C C . LYS A 1 195 ? -17.830 -2.248 4.457 1.00 79.81 195 LYS A C 1
ATOM 1545 O O . LYS A 1 195 ? -18.920 -2.744 4.698 1.00 79.81 195 LYS A O 1
ATOM 1550 N N . THR A 1 196 ? -16.674 -2.855 4.722 1.00 72.56 196 THR A N 1
ATOM 1551 C CA . THR A 1 196 ? -16.601 -4.160 5.398 1.00 72.56 196 THR A CA 1
ATOM 1552 C C . THR A 1 196 ? -17.213 -4.084 6.799 1.00 72.56 196 THR A C 1
ATOM 1554 O O . THR A 1 196 ? -18.100 -4.868 7.113 1.00 72.56 196 THR A O 1
ATOM 1557 N N . ILE A 1 197 ? -16.847 -3.062 7.584 1.00 71.50 197 ILE A N 1
ATOM 1558 C CA . ILE A 1 197 ? -17.369 -2.853 8.948 1.00 71.50 197 ILE A CA 1
ATOM 1559 C C . ILE A 1 197 ? -18.883 -2.562 8.930 1.00 71.50 197 ILE A C 1
ATOM 1561 O O . ILE A 1 197 ? -19.635 -3.109 9.728 1.00 71.50 197 ILE A O 1
ATOM 1565 N N . GLN A 1 198 ? -19.355 -1.726 7.996 1.00 67.38 198 GLN A N 1
ATOM 1566 C CA . GLN A 1 198 ? -20.789 -1.424 7.842 1.00 67.38 198 GLN A CA 1
ATOM 1567 C C . GLN A 1 198 ? -21.608 -2.607 7.290 1.00 67.38 198 GLN A C 1
ATOM 1569 O O . GLN A 1 198 ? -22.812 -2.697 7.535 1.00 67.38 198 GLN A O 1
ATOM 1574 N N . GLY A 1 199 ? -20.976 -3.501 6.525 1.00 53.59 199 GLY A N 1
ATOM 1575 C CA . GLY A 1 199 ? -21.602 -4.702 5.975 1.00 53.59 199 GLY A CA 1
ATOM 1576 C C . GLY A 1 199 ? -21.964 -5.722 7.053 1.00 53.59 199 GLY A C 1
ATOM 1577 O O . GLY A 1 199 ? -23.053 -6.284 6.997 1.00 53.59 199 GLY A O 1
ATOM 1578 N N . GLU A 1 200 ? -21.119 -5.888 8.076 1.00 49.09 200 GLU A N 1
ATOM 1579 C CA . GLU A 1 200 ? -21.412 -6.762 9.225 1.00 49.09 200 GLU A CA 1
ATOM 1580 C C . GLU A 1 200 ? -22.621 -6.285 10.053 1.00 49.09 200 GLU A C 1
ATOM 1582 O O . GLU A 1 200 ? -23.360 -7.110 10.583 1.00 49.09 200 GLU A O 1
ATOM 1587 N N . GLU A 1 201 ? -22.892 -4.975 10.112 1.00 42.94 201 GLU A N 1
ATOM 1588 C CA . GLU A 1 201 ? -24.082 -4.432 10.794 1.00 42.94 201 GLU A CA 1
ATOM 1589 C C . GLU A 1 201 ? -25.385 -4.668 9.996 1.00 42.94 201 GLU A C 1
ATOM 1591 O O . GLU A 1 201 ? -26.476 -4.726 10.566 1.00 42.94 201 GLU A O 1
ATOM 1596 N N . SER A 1 202 ? -25.287 -4.828 8.671 1.00 35.03 202 SER A N 1
ATOM 1597 C CA . SER A 1 202 ? -26.448 -4.887 7.768 1.00 35.03 202 SER A CA 1
ATOM 1598 C C . SER A 1 202 ? -27.059 -6.288 7.619 1.00 35.03 202 SER A C 1
ATOM 1600 O O . SER A 1 202 ? -28.222 -6.388 7.239 1.00 35.03 202 SER A O 1
ATOM 1602 N N . ASP A 1 203 ? -26.314 -7.353 7.929 1.00 38.47 203 ASP A N 1
ATOM 1603 C CA . ASP A 1 203 ? -26.767 -8.752 7.783 1.00 38.47 203 ASP A CA 1
ATOM 1604 C C . ASP A 1 203 ? -27.478 -9.302 9.043 1.00 38.47 203 ASP A C 1
ATOM 1606 O O . ASP A 1 203 ? -27.969 -10.429 9.061 1.00 38.47 203 ASP A O 1
ATOM 1610 N N . LEU A 1 204 ? -27.571 -8.500 10.111 1.00 41.81 204 LEU A N 1
ATOM 1611 C CA . LEU A 1 204 ? -28.184 -8.869 11.397 1.00 41.81 204 LEU A CA 1
ATOM 1612 C C . LEU A 1 204 ? -29.519 -8.151 11.688 1.00 41.81 204 LEU A C 1
ATOM 1614 O O . LEU A 1 204 ? -29.942 -8.076 12.846 1.00 41.81 204 LEU A O 1
ATOM 1618 N N . ARG A 1 205 ? -30.214 -7.650 10.658 1.00 34.09 205 ARG A N 1
ATOM 1619 C CA . ARG A 1 205 ? -31.554 -7.048 10.778 1.00 34.09 205 ARG A CA 1
ATOM 1620 C C . ARG A 1 205 ? -32.610 -7.694 9.894 1.00 34.09 205 ARG A C 1
ATOM 1622 O O . ARG A 1 205 ? -32.329 -7.937 8.705 1.00 34.09 205 ARG A O 1
#

Secondary structure (DSSP, 8-state):
--SSHHHHHHHGGG-----TT-GGGHHHHHHHHHHHHHHHIIIII--HHHHHHHHHHHHHHHHHTT-HHHHHHHHHHHHHHHHHTT-HHHHHHHHHHHHHHHHHSTTSHHHHHHHHHHHHHHHHHH-HHHHHHHHHHHHHH-HHHHTSHHHHHHHHHHHHHHTT-HHHHHHHHHHHHHHSPPPHHHHHHHHHHHHHHHHHHHTT-

InterPro domains:
  IPR000744 NSF attachment protein [PF14938] (22-198)
  IPR000744 NSF attachment protein [PR00448] (39-56)
  IPR000744 NSF attachment protein [PR00448] (72-95)
  IPR000744 NSF attachment protein [PR00448] (103-122)
  IPR000744 NSF attachment protein [PR00448] (143-163)
  IPR000744 NSF attachment protein [PR00448] (174-194)
  IPR000744 NSF attachment protein [PTHR13768] (24-198)
  IPR000744 NSF attachment protein [cd15832] (22-197)
  IPR011990 Tetratricopeptide-like helical domain superfamily [G3DSA:1.25.40.10] (20-205)
  IPR011990 Tetratricopeptide-like helical domain superfamily [SSF48452] (24-203)

Organism: Callorhinchus milii (NCBI:txid7868)

Foldseek 3Di:
DPPPVVVVVVVPVPPDDDDDPCPLPPLLVQLVVLQVVLVCCVPPVVVLVSSLVSLQVSLVSCVVSVNLVVSLVSLQSSLLSCVVVLVLVSSLVSLVVSLVVLVVDPVSVVVSLVSLLVSLLSLLLVDLVSSVVSLVVCCVVDVVSCVDPSSVLSVQCSVCLVVLPLPSNVVSVVVCCVVDPDDPSRVVSSVSSSCVSVVVVVVPD